Protein AF-A0A9E2IIJ0-F1 (afdb_monomer_lite)

Secondary structure (DSSP, 8-state):
-PPPPBPP-SPPHHHHHHHHHHHHHHHHS--TT-TT-----SEETTEEBP-TTS--TT-EEE-SSTT-EEE--TTT-HHHHHHHHHHHHHHHHHHHTTS-TTTTHHHHHHHHHHHHS-B-HHHHHHHHHHH-TT-EEEGGGGTT-B-HHHHHHHHHHHHHHHHHTTSS-EEEEEEEEEETTEEEEEEEEEEETTS-EEEEETTTTEEEEGGG--TTSSS----HHHHHHTTS------S--SSSSS----

pLDDT: mean 80.54, std 18.87, range [34.84, 98.75]

Foldseek 3Di:
DDAADFDDLDADPVQVVVVVVVVVVCVVCVDPPDPPPDPPPQDDSRAGEAAFQDDLESHWYDFDFQQATEHHHCVRDVVLVVLLVVLVVVLVVVVVVVDDSPPCSLVSLLVSLCQQQPEDVPLQCVNSVSQGGNTYGYLNSRGVHDHQQSSQSSSQNSVSVCCVVVVFAWGKGKHWDADVVGGIGIWMWTQGPVRFIWIRGSHVRDTGTLVPPDPPDPDDPDDPVNVVVVPDPPPPPDPDPPPPPPDDDD

Radius of gyration: 21.66 Å; chains: 1; bounding box: 89×42×56 Å

Structure (mmCIF, N/CA/C/O backbone):
data_AF-A0A9E2IIJ0-F1
#
_entry.id   AF-A0A9E2IIJ0-F1
#
loop_
_atom_site.group_PDB
_atom_site.id
_atom_site.type_symbol
_atom_site.label_atom_id
_atom_site.label_alt_id
_atom_site.label_comp_id
_atom_site.label_asym_id
_atom_site.label_entity_id
_atom_site.label_seq_id
_atom_site.pdbx_PDB_ins_code
_atom_site.Cartn_x
_atom_site.Cartn_y
_atom_site.Cartn_z
_atom_site.occupancy
_atom_site.B_iso_or_equiv
_atom_site.auth_seq_id
_atom_site.auth_comp_id
_atom_site.auth_asym_id
_atom_site.auth_atom_id
_atom_site.pdbx_PDB_model_num
ATOM 1 N N . MET A 1 1 ? 27.482 1.842 -2.699 1.00 51.94 1 MET A N 1
ATOM 2 C CA . MET A 1 1 ? 26.013 1.704 -2.552 1.00 51.94 1 MET A CA 1
ATOM 3 C C . MET A 1 1 ? 25.621 0.345 -3.111 1.00 51.94 1 MET A C 1
ATOM 5 O O . MET A 1 1 ? 26.029 0.055 -4.229 1.00 51.94 1 MET A O 1
ATOM 9 N N . SER A 1 2 ? 24.921 -0.492 -2.344 1.00 63.75 2 SER A N 1
ATOM 10 C CA . SER A 1 2 ? 24.490 -1.833 -2.773 1.00 63.75 2 SER A CA 1
ATOM 11 C C . SER A 1 2 ? 23.482 -1.776 -3.931 1.00 63.75 2 SER A C 1
ATOM 13 O O . SER A 1 2 ? 22.871 -0.736 -4.200 1.00 63.75 2 SER A O 1
ATOM 15 N N . GLU A 1 3 ? 23.342 -2.871 -4.676 1.00 68.62 3 GLU A N 1
ATOM 16 C CA . GLU A 1 3 ? 22.293 -2.996 -5.693 1.00 68.62 3 GLU A CA 1
ATOM 17 C C . GLU A 1 3 ? 20.897 -3.004 -5.054 1.00 68.62 3 GLU A C 1
ATOM 19 O O . GLU A 1 3 ? 20.737 -3.552 -3.959 1.00 68.62 3 GLU A O 1
ATOM 24 N N . PRO A 1 4 ? 19.891 -2.364 -5.686 1.00 71.62 4 PRO A N 1
ATOM 25 C CA . PRO A 1 4 ? 18.524 -2.448 -5.199 1.00 71.62 4 PRO A CA 1
ATOM 26 C C . PRO A 1 4 ? 18.050 -3.908 -5.271 1.00 71.62 4 PRO A C 1
ATOM 28 O O . PRO A 1 4 ? 18.383 -4.608 -6.231 1.00 71.62 4 PRO A O 1
ATOM 31 N N . PRO A 1 5 ? 17.276 -4.380 -4.281 1.00 78.19 5 PRO A N 1
ATOM 32 C CA . PRO A 1 5 ? 16.815 -5.759 -4.258 1.00 78.19 5 PRO A CA 1
ATOM 33 C C . PRO A 1 5 ? 15.885 -6.026 -5.452 1.00 78.19 5 PRO A C 1
ATOM 35 O O . PRO A 1 5 ? 14.863 -5.357 -5.626 1.00 78.19 5 PRO A O 1
ATOM 38 N N . GLN A 1 6 ? 16.251 -7.004 -6.283 1.00 78.19 6 GLN A N 1
ATOM 39 C CA . GLN A 1 6 ? 15.446 -7.454 -7.420 1.00 78.19 6 GLN A CA 1
ATOM 40 C C . GLN A 1 6 ? 14.492 -8.564 -6.987 1.00 78.19 6 GLN A C 1
ATOM 42 O O . GLN A 1 6 ? 14.852 -9.404 -6.158 1.00 78.19 6 GLN A O 1
ATOM 47 N N . ALA A 1 7 ? 13.284 -8.568 -7.551 1.00 78.25 7 ALA A N 1
ATOM 48 C CA . ALA A 1 7 ? 12.295 -9.589 -7.236 1.00 78.25 7 ALA A CA 1
ATOM 49 C C . ALA A 1 7 ? 12.412 -10.829 -8.117 1.00 78.25 7 ALA A C 1
ATOM 51 O O . ALA A 1 7 ? 12.803 -10.752 -9.282 1.00 78.25 7 ALA A O 1
ATOM 52 N N . ASP A 1 8 ? 12.039 -11.971 -7.542 1.00 75.88 8 ASP A N 1
ATOM 53 C CA . ASP A 1 8 ? 12.049 -13.251 -8.235 1.00 75.88 8 ASP A CA 1
ATOM 54 C C . ASP A 1 8 ? 10.969 -13.341 -9.332 1.00 75.88 8 ASP A C 1
ATOM 56 O O . ASP A 1 8 ? 9.923 -12.668 -9.348 1.00 75.88 8 ASP A O 1
ATOM 60 N N . TRP A 1 9 ? 11.267 -14.186 -10.317 1.00 65.69 9 TRP A N 1
ATOM 61 C CA . TRP A 1 9 ? 10.425 -14.411 -11.491 1.00 65.69 9 TRP A CA 1
ATOM 62 C C . TRP A 1 9 ? 9.453 -15.578 -11.333 1.00 65.69 9 TRP A C 1
ATOM 64 O O . TRP A 1 9 ? 8.626 -15.800 -12.214 1.00 65.69 9 TRP A O 1
ATOM 74 N N . GLU A 1 10 ? 9.526 -16.308 -10.226 1.00 68.75 10 GLU A N 1
ATOM 75 C CA . GLU A 1 10 ? 8.728 -17.511 -10.032 1.00 68.75 10 GLU A CA 1
ATOM 76 C C . GLU A 1 10 ? 7.235 -17.196 -9.871 1.00 68.75 10 GLU A C 1
ATOM 78 O O . GLU A 1 10 ? 6.833 -16.182 -9.294 1.00 68.75 10 GLU A O 1
ATOM 83 N N . TYR A 1 11 ? 6.401 -18.096 -10.397 1.00 59.75 11 TYR A N 1
ATOM 84 C CA . TYR A 1 11 ? 4.961 -18.058 -10.175 1.00 59.75 11 TYR A CA 1
ATOM 85 C C . TYR A 1 11 ? 4.670 -18.391 -8.718 1.00 59.75 11 TYR A C 1
ATOM 87 O O . TYR A 1 11 ? 4.900 -19.522 -8.282 1.00 59.75 11 TYR A O 1
ATOM 95 N N . THR A 1 12 ? 4.091 -17.445 -7.982 1.00 68.12 12 THR A N 1
ATOM 96 C CA . THR A 1 12 ? 3.606 -17.749 -6.636 1.00 68.12 12 THR A CA 1
ATOM 97 C C . THR A 1 12 ? 2.365 -18.642 -6.741 1.00 68.12 12 THR A C 1
ATOM 99 O O . THR A 1 12 ? 1.552 -18.514 -7.664 1.00 68.12 12 THR A O 1
ATOM 102 N N . GLN A 1 13 ? 2.198 -19.577 -5.803 1.00 73.19 13 GLN A N 1
ATOM 103 C CA . GLN A 1 13 ? 0.990 -20.415 -5.752 1.00 73.19 13 GLN A CA 1
ATOM 104 C C . GLN A 1 13 ? -0.277 -19.561 -5.589 1.00 73.19 13 GLN A C 1
ATOM 106 O O . GLN A 1 13 ? -1.327 -19.883 -6.141 1.00 73.19 13 GLN A O 1
ATOM 111 N N . ASP A 1 14 ? -0.163 -18.424 -4.904 1.00 68.06 14 ASP A N 1
ATOM 112 C CA . ASP A 1 14 ? -1.268 -17.482 -4.736 1.00 68.06 14 ASP A CA 1
ATOM 113 C C . ASP A 1 14 ? -1.641 -16.763 -6.031 1.00 68.06 14 ASP A C 1
ATOM 115 O O . ASP A 1 14 ? -2.827 -16.572 -6.289 1.00 68.06 14 ASP A O 1
ATOM 119 N N . ALA A 1 15 ? -0.670 -16.431 -6.888 1.00 68.38 15 ALA A N 1
ATOM 120 C CA . ALA A 1 15 ? -0.961 -15.871 -8.204 1.00 68.38 15 ALA A CA 1
ATOM 121 C C . ALA A 1 15 ? -1.744 -16.867 -9.073 1.00 68.38 15 ALA A C 1
ATOM 123 O O . ALA A 1 15 ? -2.715 -16.482 -9.726 1.00 68.38 15 ALA A O 1
ATOM 124 N N . LYS A 1 16 ? -1.379 -18.158 -9.034 1.00 70.94 16 LYS A N 1
ATOM 125 C CA . LYS A 1 16 ? -2.135 -19.219 -9.723 1.00 70.94 16 LYS A CA 1
ATOM 126 C C . LYS A 1 16 ? -3.567 -19.306 -9.196 1.00 70.94 16 LYS A C 1
ATOM 128 O O . LYS A 1 16 ? -4.508 -19.189 -9.977 1.00 70.94 16 LYS A O 1
ATOM 133 N N . ARG A 1 17 ? -3.727 -19.393 -7.871 1.00 79.00 17 ARG A N 1
ATOM 134 C CA . ARG A 1 17 ? -5.039 -19.458 -7.212 1.00 79.00 17 ARG A CA 1
ATOM 135 C C . ARG A 1 17 ? -5.904 -18.238 -7.532 1.00 79.00 17 ARG A C 1
ATOM 137 O O . ARG A 1 17 ? -7.095 -18.379 -7.797 1.00 79.00 17 ARG A O 1
ATOM 144 N N . TYR A 1 18 ? -5.326 -17.038 -7.528 1.00 74.88 18 TYR A N 1
ATOM 145 C CA . TYR A 1 18 ? -6.047 -15.817 -7.879 1.00 74.88 18 TYR A CA 1
ATOM 146 C C . TYR A 1 18 ? -6.517 -15.842 -9.337 1.00 74.88 18 TYR A C 1
ATOM 148 O O . TYR A 1 18 ? -7.686 -15.568 -9.606 1.00 74.88 18 TYR A O 1
ATOM 156 N N . ALA A 1 19 ? -5.646 -16.218 -10.277 1.00 71.69 19 ALA A N 1
ATOM 157 C CA . ALA A 1 19 ? -6.020 -16.326 -11.685 1.00 71.69 19 ALA A CA 1
ATOM 158 C C . ALA A 1 19 ? -7.129 -17.363 -11.912 1.00 71.69 19 ALA A C 1
ATOM 160 O O . ALA A 1 19 ? -8.067 -17.097 -12.661 1.00 71.69 19 ALA A O 1
ATOM 161 N N . GLU A 1 20 ? -7.070 -18.508 -11.232 1.00 77.56 20 GLU A N 1
ATOM 162 C CA . GLU A 1 20 ? -8.127 -19.526 -11.254 1.00 77.56 20 GLU A CA 1
ATOM 163 C C . GLU A 1 20 ? -9.456 -18.977 -10.722 1.00 77.56 20 GLU A C 1
ATOM 165 O O . GLU A 1 20 ? -10.487 -19.128 -11.374 1.00 77.56 20 GLU A O 1
ATOM 170 N N . GLN A 1 21 ? -9.439 -18.263 -9.591 1.00 79.56 21 GLN A N 1
ATOM 171 C CA . GLN A 1 21 ? -10.637 -17.628 -9.031 1.00 79.56 21 GLN A CA 1
ATOM 172 C C . GLN A 1 21 ? -11.247 -16.585 -9.975 1.00 79.56 21 GLN A C 1
ATOM 174 O O . GLN A 1 21 ? -12.470 -16.503 -10.087 1.00 79.56 21 GLN A O 1
ATOM 179 N N . GLN A 1 22 ? -10.422 -15.778 -10.650 1.00 73.31 22 GLN A N 1
ATOM 180 C CA . GLN A 1 22 ? -10.913 -14.795 -11.619 1.00 73.31 22 GLN A CA 1
ATOM 181 C C . GLN A 1 22 ? -11.496 -15.472 -12.864 1.00 73.31 22 GLN A C 1
ATOM 183 O O . GLN A 1 22 ? -12.589 -15.104 -13.292 1.00 73.31 22 GLN A O 1
ATOM 188 N N . ARG A 1 23 ? -10.832 -16.509 -13.395 1.00 72.69 23 ARG A N 1
ATOM 189 C CA . ARG A 1 23 ? -11.353 -17.318 -14.511 1.00 72.69 23 ARG A CA 1
ATOM 190 C C . ARG A 1 23 ? -12.692 -17.965 -14.158 1.00 72.69 23 ARG A C 1
ATOM 192 O O . ARG A 1 23 ? -13.629 -17.880 -14.944 1.00 72.69 23 ARG A O 1
ATOM 199 N N . ALA A 1 24 ? -12.812 -18.540 -12.962 1.00 74.56 24 ALA A N 1
ATOM 200 C CA . ALA A 1 24 ? -14.060 -19.136 -12.489 1.00 74.56 24 ALA A CA 1
ATOM 201 C C . ALA A 1 24 ? -15.194 -18.099 -12.384 1.00 74.56 24 ALA A C 1
ATOM 203 O O . ALA A 1 24 ? -16.309 -18.354 -12.831 1.00 74.56 24 ALA A O 1
ATOM 204 N N . LYS A 1 25 ? -14.917 -16.895 -11.860 1.00 69.56 25 LYS A N 1
ATOM 205 C CA . LYS A 1 25 ? -15.907 -15.802 -11.800 1.00 69.56 25 LYS A CA 1
ATOM 206 C C . LYS A 1 25 ? -16.370 -15.346 -13.184 1.00 69.56 25 LYS A C 1
ATOM 208 O O . LYS A 1 25 ? -17.552 -15.070 -13.357 1.00 69.56 25 LYS A O 1
ATOM 213 N N . GLN A 1 26 ? -15.458 -15.283 -14.152 1.00 65.81 26 GLN A N 1
ATOM 214 C CA . GLN A 1 26 ? -15.774 -14.918 -15.536 1.00 65.81 26 GLN A CA 1
ATOM 215 C C . GLN A 1 26 ? -16.611 -15.992 -16.244 1.00 65.81 26 GLN A C 1
ATOM 217 O O . GLN A 1 26 ? -17.494 -15.655 -17.023 1.00 65.81 26 GLN A O 1
ATOM 222 N N . GLN A 1 27 ? -16.378 -17.274 -15.948 1.00 62.88 27 GLN A N 1
ATOM 223 C CA . GLN A 1 27 ? -17.184 -18.378 -16.485 1.00 62.88 27 GLN A CA 1
ATOM 224 C C . GLN A 1 27 ? -18.604 -18.418 -15.898 1.00 62.88 27 GLN A C 1
ATOM 226 O O . GLN A 1 27 ? -19.536 -18.808 -16.593 1.00 62.88 27 GLN A O 1
ATOM 231 N N . LEU A 1 28 ? -18.778 -18.003 -14.639 1.00 58.28 28 LEU A N 1
ATOM 232 C CA . LEU A 1 28 ? -20.084 -17.958 -13.965 1.00 58.28 28 LEU A CA 1
ATOM 233 C C . LEU A 1 28 ? -20.926 -16.729 -14.342 1.00 58.28 28 LEU A C 1
ATOM 235 O O . LEU A 1 28 ? -22.150 -16.771 -14.244 1.00 58.28 28 LEU A O 1
ATOM 239 N N . HIS A 1 29 ? -20.283 -15.646 -14.776 1.00 52.38 29 HIS A N 1
ATOM 240 C CA . HIS A 1 29 ? -20.938 -14.426 -15.240 1.00 52.38 29 HIS A CA 1
ATOM 241 C C . HIS A 1 29 ? -20.304 -13.974 -16.561 1.00 52.38 29 HIS A C 1
ATOM 243 O O . HIS A 1 29 ? -19.522 -13.015 -16.557 1.00 52.38 29 HIS A O 1
ATOM 249 N N . PRO A 1 30 ? -20.597 -14.651 -17.691 1.00 51.38 30 PRO A N 1
ATOM 250 C CA . PRO A 1 30 ? -20.228 -14.120 -18.994 1.00 51.38 30 PRO A CA 1
ATOM 251 C C . PRO A 1 30 ? -20.886 -12.747 -19.114 1.00 51.38 30 PRO A C 1
ATOM 253 O O . PRO A 1 30 ? -22.099 -12.626 -18.968 1.00 51.38 30 PRO A O 1
ATOM 256 N N . ALA A 1 31 ? -20.082 -11.696 -19.276 1.00 50.75 31 ALA A N 1
ATOM 257 C CA . ALA A 1 31 ? -20.608 -10.348 -19.412 1.00 50.75 31 ALA A CA 1
ATOM 258 C C . ALA A 1 31 ? -21.610 -10.328 -20.574 1.00 50.75 31 ALA A C 1
ATOM 260 O O . ALA A 1 31 ? -21.245 -10.665 -21.702 1.00 50.75 31 ALA A O 1
ATOM 261 N N . ASP A 1 32 ? -22.857 -9.956 -20.282 1.00 44.66 32 ASP A N 1
ATOM 262 C CA . ASP A 1 32 ? -23.922 -9.830 -21.271 1.00 44.66 32 ASP A CA 1
ATOM 263 C C . ASP A 1 32 ? -23.437 -8.974 -22.455 1.00 44.66 32 ASP A C 1
ATOM 265 O O . ASP A 1 32 ? -23.242 -7.763 -22.348 1.00 44.66 32 ASP A O 1
ATOM 269 N N . GLY A 1 33 ? -23.210 -9.624 -23.598 1.00 42.66 33 GLY A N 1
ATOM 270 C CA . GLY A 1 33 ? -23.144 -8.982 -24.910 1.00 42.66 33 GLY A CA 1
ATOM 271 C C . GLY A 1 33 ? -21.892 -8.177 -25.279 1.00 42.66 33 GLY A C 1
ATOM 272 O O . GLY A 1 33 ? -21.904 -7.563 -26.343 1.00 42.66 33 GLY A O 1
ATOM 273 N N . GLN A 1 34 ? -20.801 -8.176 -24.506 1.00 41.09 34 GLN A N 1
ATOM 274 C CA . GLN A 1 34 ? -19.542 -7.552 -24.956 1.00 41.09 34 GLN A CA 1
ATOM 275 C C . GLN A 1 34 ? -18.587 -8.578 -25.577 1.00 41.09 34 GLN A C 1
ATOM 277 O O . GLN A 1 34 ? -17.602 -8.999 -24.973 1.00 41.09 34 GLN A O 1
ATOM 282 N N . GLN A 1 35 ? -18.860 -8.949 -26.832 1.00 36.62 35 GLN A N 1
ATOM 283 C CA . GLN A 1 35 ? -17.819 -9.465 -27.722 1.00 36.62 35 GLN A CA 1
ATOM 284 C C . GLN A 1 35 ? -16.768 -8.359 -27.917 1.00 36.62 35 GLN A C 1
ATOM 286 O O . GLN A 1 35 ? -17.060 -7.329 -28.517 1.00 36.62 35 GLN A O 1
ATOM 291 N N . GLY A 1 36 ? -15.558 -8.558 -27.383 1.00 34.84 36 GLY A N 1
ATOM 292 C CA . GLY A 1 36 ? -14.394 -7.714 -27.689 1.00 34.84 36 GLY A CA 1
ATOM 293 C C . GLY A 1 36 ? -13.701 -7.015 -26.516 1.00 34.84 36 GLY A C 1
ATOM 294 O O . GLY A 1 36 ? -12.765 -6.258 -26.761 1.00 34.84 36 GLY A O 1
ATOM 295 N N . ALA A 1 37 ? -14.087 -7.251 -25.256 1.00 36.81 37 ALA A N 1
ATOM 296 C CA . ALA A 1 37 ? -13.252 -6.822 -24.133 1.00 36.81 37 ALA A CA 1
ATOM 297 C C . ALA A 1 37 ? -12.022 -7.741 -24.046 1.00 36.81 37 ALA A C 1
ATOM 299 O O . ALA A 1 37 ? -12.105 -8.867 -23.556 1.00 36.81 37 ALA A O 1
ATOM 300 N N . GLU A 1 38 ? -10.902 -7.264 -24.589 1.00 37.50 38 GLU A N 1
ATOM 301 C CA . GLU A 1 38 ? -9.566 -7.842 -24.457 1.00 37.50 38 GLU A CA 1
ATOM 302 C C . GLU A 1 38 ? -9.364 -8.345 -23.018 1.00 37.50 38 GLU A C 1
ATOM 304 O O . GLU A 1 38 ? -9.581 -7.602 -22.056 1.00 37.50 38 GLU A O 1
ATOM 309 N N . VAL A 1 39 ? -9.034 -9.632 -22.862 1.00 42.41 39 VAL A N 1
ATOM 310 C CA . VAL A 1 39 ? -8.799 -10.248 -21.552 1.00 42.41 39 VAL A CA 1
ATOM 311 C C . VAL A 1 39 ? -7.643 -9.496 -20.909 1.00 42.41 39 VAL A C 1
ATOM 313 O O . VAL A 1 39 ? -6.484 -9.735 -21.235 1.00 42.41 39 VAL A O 1
ATOM 316 N N . GLN A 1 40 ? -7.963 -8.554 -20.022 1.00 52.16 40 GLN A N 1
ATOM 317 C CA . GLN A 1 40 ? -6.958 -7.785 -19.310 1.00 52.16 40 GLN A CA 1
ATOM 318 C C . GLN A 1 40 ? -6.092 -8.782 -18.545 1.00 52.16 40 GLN A C 1
ATOM 320 O O . GLN A 1 40 ? -6.609 -9.540 -17.723 1.00 52.16 40 GLN A O 1
ATOM 325 N N . GLU A 1 41 ? -4.805 -8.838 -18.886 1.00 58.78 41 GLU A N 1
ATOM 326 C CA . GLU A 1 41 ? -3.869 -9.825 -18.359 1.00 58.78 41 GLU A CA 1
ATOM 327 C C . GLU A 1 41 ? -3.931 -9.805 -16.822 1.00 58.78 41 GLU A C 1
ATOM 329 O O . GLU A 1 41 ? -3.572 -8.826 -16.174 1.00 58.78 41 GLU A O 1
ATOM 334 N N . ILE A 1 42 ? -4.486 -10.860 -16.217 1.00 70.94 42 ILE A N 1
ATOM 335 C CA . ILE A 1 42 ? -4.723 -10.916 -14.761 1.00 70.94 42 ILE A CA 1
ATOM 336 C C . ILE A 1 42 ? -3.391 -11.071 -14.011 1.00 70.94 42 ILE A C 1
ATOM 338 O O . ILE A 1 42 ? -3.271 -10.714 -12.835 1.00 70.94 42 ILE A O 1
ATOM 342 N N . LEU A 1 43 ? -2.387 -11.609 -14.705 1.00 78.75 43 LEU A N 1
ATOM 343 C CA . LEU A 1 43 ? -1.058 -11.886 -14.197 1.00 78.75 43 LEU A CA 1
ATOM 344 C C . LEU A 1 43 ? -0.018 -11.157 -15.038 1.00 78.75 43 LEU A C 1
ATOM 346 O O . LEU A 1 43 ? -0.140 -11.097 -16.248 1.00 78.75 43 LEU A O 1
ATOM 350 N N . PHE A 1 44 ? 1.060 -10.717 -14.407 1.00 78.44 44 PHE A N 1
ATOM 351 C CA . PHE A 1 44 ? 2.284 -10.337 -15.089 1.00 78.44 44 PHE A CA 1
ATOM 352 C C . PHE A 1 44 ? 3.438 -11.146 -14.526 1.00 78.44 44 PHE A C 1
ATOM 354 O O . PHE A 1 44 ? 3.746 -11.087 -13.328 1.00 78.44 44 PHE A O 1
ATOM 361 N N . LYS A 1 45 ? 4.076 -11.916 -15.413 1.00 77.75 45 LYS A N 1
ATOM 362 C CA . LYS A 1 45 ? 5.272 -12.714 -15.120 1.00 77.75 45 LYS A CA 1
ATOM 363 C C . LYS A 1 45 ? 5.153 -13.473 -13.783 1.00 77.75 45 LYS A C 1
ATOM 365 O O . LYS A 1 45 ? 6.047 -13.415 -12.941 1.00 77.75 45 LYS A O 1
ATOM 370 N N . GLY A 1 46 ? 4.007 -14.118 -13.559 1.00 78.19 46 GLY A N 1
ATOM 371 C CA . GLY A 1 46 ? 3.741 -14.955 -12.385 1.00 78.19 46 GLY A CA 1
ATOM 372 C C . GLY A 1 46 ? 3.192 -14.277 -11.130 1.00 78.19 46 GLY A C 1
ATOM 373 O O . GLY A 1 46 ? 3.101 -14.937 -10.099 1.00 78.19 46 GLY A O 1
ATOM 374 N N . ARG A 1 47 ? 2.806 -12.996 -11.191 1.00 85.38 47 ARG A N 1
ATOM 375 C CA . ARG A 1 47 ? 2.176 -12.254 -10.080 1.00 85.38 47 ARG A CA 1
ATOM 376 C C . ARG A 1 47 ? 0.880 -11.601 -10.545 1.00 85.38 47 ARG A C 1
ATOM 378 O O . ARG A 1 47 ? 0.814 -11.184 -11.694 1.00 85.38 47 ARG A O 1
ATOM 385 N N . HIS A 1 48 ? -0.140 -11.495 -9.695 1.00 88.38 48 HIS A N 1
ATOM 386 C CA . HIS A 1 48 ? -1.365 -10.779 -10.067 1.00 88.38 48 HIS A CA 1
ATOM 387 C C . HIS A 1 48 ? -1.133 -9.274 -10.136 1.00 88.38 48 HIS A C 1
ATOM 389 O O . HIS A 1 48 ? -0.325 -8.722 -9.385 1.00 88.38 48 HIS A O 1
ATOM 395 N N . ILE A 1 49 ? -1.854 -8.606 -11.033 1.00 89.00 49 ILE A N 1
ATOM 396 C CA . ILE A 1 49 ? -1.755 -7.154 -11.174 1.00 89.00 49 ILE A CA 1
ATOM 397 C C . ILE A 1 49 ? -2.522 -6.471 -10.038 1.00 89.00 49 ILE A C 1
ATOM 399 O O . ILE A 1 49 ? -3.701 -6.742 -9.815 1.00 89.00 49 ILE A O 1
ATOM 403 N N . ILE A 1 50 ? -1.852 -5.561 -9.332 1.00 92.56 50 ILE A N 1
ATOM 404 C CA . ILE A 1 50 ? -2.446 -4.727 -8.291 1.00 92.56 50 ILE A CA 1
ATOM 405 C C . ILE A 1 50 ? -3.254 -3.610 -8.963 1.00 92.56 50 ILE A C 1
ATOM 407 O O . ILE A 1 50 ? -2.721 -2.782 -9.704 1.00 92.56 50 ILE A O 1
ATOM 411 N N . GLY A 1 51 ? -4.546 -3.561 -8.665 1.00 88.38 51 GLY A N 1
ATOM 412 C CA . GLY A 1 51 ? -5.492 -2.561 -9.128 1.00 88.38 51 GLY A CA 1
ATOM 413 C C . GLY A 1 51 ? -6.685 -2.435 -8.183 1.00 88.38 51 GLY A C 1
ATOM 414 O O . GLY A 1 51 ? -6.593 -2.668 -6.974 1.00 88.38 51 GLY A O 1
ATOM 415 N N . ARG A 1 52 ? -7.837 -2.043 -8.734 1.00 90.69 52 ARG A N 1
ATOM 416 C CA . ARG A 1 52 ? -9.064 -1.903 -7.941 1.00 90.69 52 ARG A CA 1
ATOM 417 C C . ARG A 1 52 ? -9.517 -3.267 -7.437 1.00 90.69 52 ARG A C 1
ATOM 419 O O . ARG A 1 52 ? -9.756 -4.169 -8.229 1.00 90.69 52 ARG A O 1
ATOM 426 N N . ASP A 1 53 ? -9.687 -3.359 -6.122 1.00 89.75 53 ASP A N 1
ATOM 427 C CA . ASP A 1 53 ? -10.253 -4.517 -5.422 1.00 89.75 53 ASP A CA 1
ATOM 428 C C . ASP A 1 53 ? -9.489 -5.837 -5.657 1.00 89.75 53 ASP A C 1
ATOM 430 O O . ASP A 1 53 ? -10.026 -6.927 -5.446 1.00 89.75 53 ASP A O 1
ATOM 434 N N . THR A 1 54 ? -8.221 -5.744 -6.064 1.00 90.94 54 THR A N 1
ATOM 435 C CA . THR A 1 54 ? -7.290 -6.872 -6.123 1.00 90.94 54 THR A CA 1
ATOM 436 C C . THR A 1 54 ? -6.452 -6.916 -4.842 1.00 90.94 54 THR A C 1
ATOM 438 O O . THR A 1 54 ? -6.187 -5.856 -4.264 1.00 90.94 54 THR A O 1
ATOM 441 N N . PRO A 1 55 ? -5.961 -8.096 -4.426 1.00 94.12 55 PRO A N 1
ATOM 442 C CA . PRO A 1 55 ? -4.973 -8.173 -3.357 1.00 94.12 55 PRO A CA 1
ATOM 443 C C . PRO A 1 55 ? -3.729 -7.339 -3.685 1.00 94.12 55 PRO A C 1
ATOM 445 O O . PRO A 1 55 ? -3.355 -7.197 -4.853 1.00 94.12 55 PRO A O 1
ATOM 448 N N . ILE A 1 56 ? -3.089 -6.786 -2.664 1.00 96.88 56 ILE A N 1
ATOM 449 C CA . ILE A 1 56 ? -1.905 -5.936 -2.785 1.00 96.88 56 ILE A CA 1
ATOM 450 C C . ILE A 1 56 ? -0.656 -6.783 -2.552 1.00 96.88 56 ILE A C 1
ATOM 452 O O . ILE A 1 56 ? 0.233 -6.814 -3.400 1.00 96.88 56 ILE A O 1
ATOM 456 N N . ASN A 1 57 ? -0.597 -7.507 -1.437 1.00 96.69 57 ASN A N 1
ATOM 457 C CA . ASN A 1 57 ? 0.494 -8.416 -1.131 1.00 96.69 57 ASN A CA 1
ATOM 458 C C . ASN A 1 57 ? 0.585 -9.532 -2.178 1.00 96.69 57 ASN A C 1
ATOM 460 O O . ASN A 1 57 ? -0.422 -9.991 -2.716 1.00 96.69 57 ASN A O 1
ATOM 464 N N . LYS A 1 58 ? 1.816 -9.953 -2.462 1.00 93.94 58 LYS A N 1
ATOM 465 C CA . LYS A 1 58 ? 2.239 -10.880 -3.525 1.00 93.94 58 LYS A CA 1
ATOM 466 C C . LYS A 1 58 ? 1.995 -10.387 -4.959 1.00 93.94 58 LYS A C 1
ATOM 468 O O . LYS A 1 58 ? 2.386 -11.076 -5.907 1.00 93.94 58 LYS A O 1
ATOM 473 N N . GLY A 1 59 ? 1.406 -9.204 -5.133 1.00 92.94 59 GLY A N 1
ATOM 474 C CA . GLY A 1 59 ? 1.071 -8.629 -6.431 1.00 92.94 59 GLY A CA 1
ATOM 475 C C . GLY A 1 59 ? 2.180 -7.781 -7.053 1.00 92.94 59 GLY A C 1
ATOM 476 O O . GLY A 1 59 ? 3.243 -7.548 -6.471 1.00 92.94 59 GLY A O 1
ATOM 477 N N . VAL A 1 60 ? 1.904 -7.298 -8.263 1.00 92.88 60 VAL A N 1
ATOM 478 C CA . VAL A 1 60 ? 2.755 -6.375 -9.020 1.00 92.88 60 VAL A CA 1
ATOM 479 C C . VAL A 1 60 ? 1.955 -5.181 -9.545 1.00 92.88 60 VAL A C 1
ATOM 481 O O . VAL A 1 60 ? 0.832 -5.336 -10.013 1.00 92.88 60 VAL A O 1
ATOM 484 N N . TYR A 1 61 ? 2.514 -3.976 -9.466 1.00 92.06 61 TYR A N 1
ATOM 485 C CA . TYR A 1 61 ? 1.868 -2.730 -9.878 1.00 92.06 61 TYR A CA 1
ATOM 486 C C . TYR A 1 61 ? 2.633 -2.056 -11.025 1.00 92.06 61 TYR A C 1
ATOM 488 O O . TYR A 1 61 ? 3.850 -1.902 -10.942 1.00 92.06 61 TYR A O 1
ATOM 496 N N . PHE A 1 62 ? 1.906 -1.607 -12.057 1.00 84.81 62 PHE A N 1
ATOM 497 C CA . PHE A 1 62 ? 2.454 -0.921 -13.240 1.00 84.81 62 PHE A CA 1
ATOM 498 C C . PHE A 1 62 ? 2.021 0.535 -13.314 1.00 84.81 62 PHE A C 1
ATOM 500 O O . PHE A 1 62 ? 0.886 0.880 -12.956 1.00 84.81 62 PHE A O 1
ATOM 507 N N . VAL A 1 63 ? 2.857 1.366 -13.935 1.00 65.31 63 VAL A N 1
ATOM 508 C CA . VAL A 1 63 ? 2.456 2.696 -14.400 1.00 65.31 63 VAL A CA 1
ATOM 509 C C . VAL A 1 63 ? 2.881 2.919 -15.846 1.00 65.31 63 VAL A C 1
ATOM 511 O O . VAL A 1 63 ? 4.057 3.064 -16.117 1.00 65.31 63 VAL A O 1
ATOM 514 N N . GLY A 1 64 ? 1.888 3.033 -16.737 1.00 53.25 64 GLY A N 1
ATOM 515 C CA . GLY A 1 64 ? 1.944 3.880 -17.938 1.00 53.25 64 GLY A CA 1
ATOM 516 C C . GLY A 1 64 ? 3.154 3.747 -18.866 1.00 53.25 64 GLY A C 1
ATOM 517 O O . GLY A 1 64 ? 3.573 4.757 -19.413 1.00 53.25 64 GLY A O 1
ATOM 518 N N . GLY A 1 65 ? 3.689 2.542 -19.032 1.00 49.94 65 GLY A N 1
ATOM 519 C CA . GLY A 1 65 ? 4.900 2.256 -19.797 1.00 49.94 65 GLY A CA 1
ATOM 520 C C . GLY A 1 65 ? 5.604 1.068 -19.150 1.00 49.94 65 GLY A C 1
ATOM 521 O O . GLY A 1 65 ? 5.509 0.879 -17.941 1.00 49.94 65 GLY A O 1
ATOM 522 N N . VAL A 1 66 ? 6.251 0.229 -19.944 1.00 53.19 66 VAL A N 1
ATOM 523 C CA . VAL A 1 66 ? 6.906 -1.038 -19.553 1.00 53.19 66 VAL A CA 1
ATOM 524 C C . VAL A 1 66 ? 8.091 -0.885 -18.575 1.00 53.19 66 VAL A C 1
ATOM 526 O O . VAL A 1 66 ? 8.764 -1.855 -18.230 1.00 53.19 66 VAL A O 1
ATOM 529 N N . ASP A 1 67 ? 8.344 0.323 -18.076 1.00 68.50 67 ASP A N 1
ATOM 530 C CA . ASP A 1 67 ? 9.614 0.673 -17.439 1.00 68.50 67 ASP A CA 1
ATOM 531 C C . ASP A 1 67 ? 9.664 0.362 -15.937 1.00 68.50 67 ASP A C 1
ATOM 533 O O . ASP A 1 67 ? 10.750 0.252 -15.373 1.00 68.50 67 ASP A O 1
ATOM 537 N N . GLU A 1 68 ? 8.519 0.166 -15.268 1.00 84.06 68 GLU A N 1
ATOM 538 C CA . GLU A 1 68 ? 8.500 -0.177 -13.843 1.00 84.06 68 GLU A CA 1
ATOM 539 C C . GLU A 1 68 ? 7.403 -1.179 -13.459 1.00 84.06 68 GLU A C 1
ATOM 541 O O . GLU A 1 68 ? 6.206 -0.937 -13.644 1.00 84.06 68 GLU A O 1
ATOM 546 N N . ALA A 1 69 ? 7.830 -2.275 -12.823 1.00 89.81 69 ALA A N 1
ATOM 547 C CA . ALA A 1 69 ? 6.971 -3.283 -12.216 1.00 89.81 69 ALA A CA 1
ATOM 5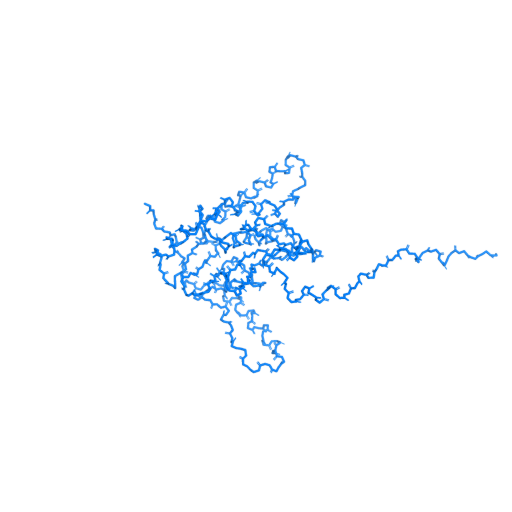48 C C . ALA A 1 69 ? 7.263 -3.396 -10.706 1.00 89.81 69 ALA A C 1
ATOM 550 O O . ALA A 1 69 ? 8.112 -4.186 -10.279 1.00 89.81 69 ALA A O 1
ATOM 551 N N . THR A 1 70 ? 6.577 -2.604 -9.873 1.00 93.00 70 THR A N 1
ATOM 552 C CA . THR A 1 70 ? 6.775 -2.658 -8.414 1.00 93.00 70 THR A CA 1
ATOM 553 C C . THR A 1 70 ? 6.124 -3.912 -7.834 1.00 93.00 70 THR A C 1
ATOM 555 O O . THR A 1 70 ? 4.924 -4.117 -7.999 1.00 93.00 70 THR A O 1
ATOM 558 N N . VAL A 1 71 ? 6.876 -4.722 -7.096 1.00 94.50 71 VAL A N 1
ATOM 559 C CA . VAL A 1 71 ? 6.377 -5.914 -6.399 1.00 94.50 71 VAL A CA 1
ATOM 560 C C . VAL A 1 71 ? 6.168 -5.616 -4.922 1.00 94.50 71 VAL A C 1
ATOM 562 O O . VAL A 1 71 ? 7.048 -5.070 -4.253 1.00 94.50 71 VAL A O 1
ATOM 565 N N . VAL A 1 72 ? 5.016 -6.033 -4.406 1.00 96.62 72 VAL A N 1
ATOM 566 C CA . VAL A 1 72 ? 4.731 -6.065 -2.970 1.00 96.62 72 VAL A CA 1
ATOM 567 C C . VAL A 1 72 ? 4.662 -7.527 -2.563 1.00 96.62 72 VAL A C 1
ATOM 569 O O . VAL A 1 72 ? 3.783 -8.232 -3.034 1.00 96.62 72 VAL A O 1
ATOM 572 N N . ASP A 1 73 ? 5.591 -7.999 -1.739 1.00 96.19 73 ASP A N 1
ATOM 573 C CA . ASP A 1 73 ? 5.650 -9.399 -1.306 1.00 96.19 73 ASP A CA 1
ATOM 574 C C . ASP A 1 73 ? 6.379 -9.485 0.035 1.00 96.19 73 ASP A C 1
ATOM 576 O O . ASP A 1 73 ? 7.599 -9.374 0.087 1.00 96.19 73 ASP A O 1
ATOM 580 N N . ASP A 1 74 ? 5.641 -9.625 1.130 1.00 95.69 74 ASP A N 1
ATOM 581 C CA . ASP A 1 74 ? 6.214 -9.618 2.478 1.00 95.69 74 ASP A CA 1
ATOM 582 C C . ASP A 1 74 ? 6.910 -10.928 2.886 1.00 95.69 74 ASP A C 1
ATOM 584 O O . ASP A 1 74 ? 7.671 -10.934 3.856 1.00 95.69 74 ASP A O 1
ATOM 588 N N . GLU A 1 75 ? 6.719 -12.013 2.132 1.00 93.75 75 GLU A N 1
ATOM 589 C CA . GLU A 1 75 ? 7.444 -13.273 2.324 1.00 93.75 75 GLU A CA 1
ATOM 590 C C . GLU A 1 75 ? 8.859 -13.179 1.747 1.00 93.75 75 GLU A C 1
ATOM 592 O O . GLU A 1 75 ? 9.815 -13.712 2.321 1.00 93.75 75 GLU A O 1
ATOM 597 N N . LYS A 1 76 ? 9.000 -12.473 0.621 1.00 93.06 76 LYS A N 1
ATOM 598 C CA . LYS A 1 76 ? 10.278 -12.292 -0.079 1.00 93.06 76 LYS A CA 1
ATOM 599 C C . LYS A 1 76 ? 10.990 -10.986 0.281 1.00 93.06 76 LYS A C 1
ATOM 601 O O . LYS A 1 76 ? 12.217 -10.929 0.219 1.00 93.06 76 LYS A O 1
ATOM 606 N N . ASP A 1 77 ? 10.257 -9.963 0.715 1.00 94.56 77 ASP A N 1
ATOM 607 C CA . ASP A 1 77 ? 10.783 -8.664 1.135 1.00 94.56 77 ASP A CA 1
ATOM 608 C C . ASP A 1 77 ? 10.535 -8.404 2.628 1.00 94.56 77 ASP A C 1
ATOM 610 O O . ASP A 1 77 ? 9.582 -7.738 3.048 1.00 94.56 77 ASP A O 1
ATOM 614 N N . ARG A 1 78 ? 11.466 -8.890 3.457 1.00 95.06 78 ARG A N 1
ATOM 615 C CA . ARG A 1 78 ? 11.406 -8.762 4.923 1.00 95.06 78 ARG A CA 1
ATOM 616 C C . ARG A 1 78 ? 11.328 -7.314 5.415 1.00 95.06 78 ARG A C 1
ATOM 618 O O . ARG A 1 78 ? 10.862 -7.085 6.532 1.00 95.06 78 ARG A O 1
ATOM 625 N N . HIS A 1 79 ? 11.749 -6.326 4.622 1.00 97.38 79 HIS A N 1
ATOM 626 C CA . HIS A 1 79 ? 11.659 -4.925 5.032 1.00 97.38 79 HIS A CA 1
ATOM 627 C C . HIS A 1 79 ? 10.202 -4.467 5.173 1.00 97.38 79 HIS A C 1
ATOM 629 O O . HIS A 1 79 ? 9.911 -3.637 6.035 1.00 97.38 79 HIS A O 1
ATOM 635 N N . LEU A 1 80 ? 9.270 -5.040 4.403 1.00 97.81 80 LEU A N 1
ATOM 636 C CA . LEU A 1 80 ? 7.837 -4.775 4.556 1.00 97.81 80 LEU A CA 1
ATOM 637 C C . LEU A 1 80 ? 7.322 -5.222 5.930 1.00 97.81 80 LEU A C 1
ATOM 639 O O . LEU A 1 80 ? 6.551 -4.497 6.566 1.00 97.81 80 LEU A O 1
ATOM 643 N N . LEU A 1 81 ? 7.781 -6.378 6.420 1.00 97.06 81 LEU A N 1
ATOM 644 C CA . LEU A 1 81 ? 7.437 -6.877 7.755 1.00 97.06 81 LEU A CA 1
ATOM 645 C C . LEU A 1 81 ? 8.008 -5.986 8.861 1.00 97.06 81 LEU A C 1
ATOM 647 O O . LEU A 1 81 ? 7.319 -5.718 9.842 1.00 97.06 81 LEU A O 1
ATOM 651 N N . LEU A 1 82 ? 9.226 -5.460 8.695 1.00 97.62 82 LEU A N 1
ATOM 652 C CA . LEU A 1 82 ? 9.814 -4.528 9.666 1.00 97.62 82 LEU A CA 1
ATOM 653 C C . LEU A 1 82 ? 8.973 -3.252 9.816 1.00 97.62 82 LEU A C 1
ATOM 655 O O . LEU A 1 82 ? 8.690 -2.826 10.937 1.00 97.62 82 LEU A O 1
ATOM 659 N N . ILE A 1 83 ? 8.519 -2.670 8.701 1.00 98.31 83 ILE A N 1
ATOM 660 C CA . ILE A 1 83 ? 7.642 -1.489 8.727 1.00 98.31 83 ILE A CA 1
ATOM 661 C C . ILE A 1 83 ? 6.273 -1.830 9.329 1.00 98.31 83 ILE A C 1
ATOM 663 O O . ILE A 1 83 ? 5.714 -1.036 10.088 1.00 98.31 83 ILE A O 1
ATOM 667 N N . TYR A 1 84 ? 5.741 -3.019 9.050 1.00 98.50 84 TYR A N 1
ATOM 668 C CA . TYR A 1 84 ? 4.500 -3.479 9.668 1.00 98.50 84 TYR A CA 1
ATOM 669 C C . TYR A 1 84 ? 4.625 -3.636 11.192 1.00 98.50 84 TYR A C 1
ATOM 671 O O . TYR A 1 84 ? 3.800 -3.116 11.942 1.00 98.50 84 TYR A O 1
ATOM 679 N N . HIS A 1 85 ? 5.698 -4.255 11.684 1.00 97.88 85 HIS A N 1
ATOM 680 C CA . HIS A 1 85 ? 5.946 -4.367 13.122 1.00 97.88 85 HIS A CA 1
ATOM 681 C C . HIS A 1 85 ? 6.140 -2.999 13.786 1.00 97.88 85 HIS A C 1
ATOM 683 O O . HIS A 1 85 ? 5.658 -2.778 14.899 1.00 97.88 85 HIS A O 1
ATOM 689 N N . GLN A 1 86 ? 6.771 -2.046 13.092 1.00 97.25 86 GLN A N 1
ATOM 690 C CA . GLN A 1 86 ? 6.861 -0.664 13.559 1.00 97.25 86 GLN A CA 1
ATOM 691 C C . GLN A 1 86 ? 5.473 -0.026 13.729 1.00 97.25 86 GLN A C 1
ATOM 693 O O . GLN A 1 86 ? 5.230 0.660 14.724 1.00 97.25 86 GLN A O 1
ATOM 698 N N . LEU A 1 87 ? 4.546 -0.266 12.795 1.00 97.12 87 LEU A N 1
ATOM 699 C CA . LEU A 1 87 ? 3.162 0.194 12.915 1.00 97.12 87 LEU A CA 1
ATOM 700 C C . LEU A 1 87 ? 2.470 -0.413 14.143 1.00 97.12 87 LEU A C 1
ATOM 702 O O . LEU A 1 87 ? 1.857 0.326 14.916 1.00 97.12 87 LEU A O 1
ATOM 706 N N . LEU A 1 88 ? 2.599 -1.727 14.350 1.00 95.94 88 LEU A N 1
ATOM 707 C CA . LEU A 1 88 ? 2.009 -2.415 15.503 1.00 95.94 88 LEU A CA 1
ATOM 708 C C . LEU A 1 88 ? 2.567 -1.892 16.833 1.00 95.94 88 LEU A C 1
ATOM 710 O O . LEU A 1 88 ? 1.802 -1.659 17.771 1.00 95.94 88 LEU A O 1
ATOM 714 N N . ASN A 1 89 ? 3.877 -1.648 16.920 1.00 94.19 89 ASN A N 1
ATOM 715 C CA . ASN A 1 89 ? 4.499 -1.022 18.091 1.00 94.19 89 ASN A CA 1
ATOM 716 C C . ASN A 1 89 ? 3.900 0.357 18.363 1.00 94.19 89 ASN A C 1
ATOM 718 O O . ASN A 1 89 ? 3.443 0.627 19.473 1.00 94.19 89 ASN A O 1
ATOM 722 N N . TRP A 1 90 ? 3.778 1.184 17.326 1.00 91.56 90 TRP A N 1
ATOM 723 C CA . TRP A 1 90 ? 3.203 2.516 17.464 1.00 91.56 90 TRP A CA 1
ATOM 724 C C . TRP A 1 90 ? 1.716 2.500 17.855 1.00 91.56 90 TRP A C 1
ATOM 726 O O . TRP A 1 90 ? 1.210 3.450 18.463 1.00 91.56 90 TRP A O 1
ATOM 736 N N . MET A 1 91 ? 0.977 1.451 17.491 1.00 89.94 91 MET A N 1
ATOM 737 C CA . MET A 1 91 ? -0.404 1.242 17.933 1.00 89.94 91 MET A CA 1
ATOM 738 C C . MET A 1 91 ? -0.465 0.834 19.413 1.00 89.94 91 MET A C 1
ATOM 740 O O . MET A 1 91 ? -1.259 1.409 20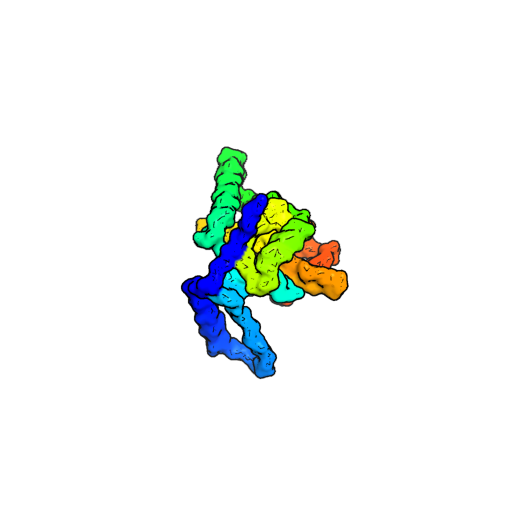.159 1.00 89.94 91 MET A O 1
ATOM 744 N N . ARG A 1 92 ? 0.417 -0.072 19.859 1.00 89.00 92 ARG A N 1
ATOM 745 C CA . ARG A 1 92 ? 0.536 -0.488 21.270 1.00 89.00 92 ARG A CA 1
ATOM 746 C C . ARG A 1 92 ? 0.910 0.674 22.192 1.00 89.00 92 ARG A C 1
ATOM 748 O O . ARG A 1 92 ? 0.256 0.883 23.207 1.00 89.00 92 ARG A O 1
ATOM 755 N N . GLU A 1 93 ? 1.890 1.488 21.810 1.00 87.19 93 GLU A N 1
ATOM 756 C CA . GLU A 1 93 ? 2.298 2.671 22.585 1.00 87.19 93 GLU A CA 1
ATOM 757 C C . GLU A 1 93 ? 1.144 3.662 22.789 1.00 87.19 93 GLU A C 1
ATOM 759 O O . GLU A 1 93 ? 0.952 4.192 23.879 1.00 87.19 93 GLU A O 1
ATOM 764 N N . THR A 1 94 ? 0.329 3.884 21.754 1.00 83.19 94 THR A N 1
ATOM 765 C CA . THR A 1 94 ? -0.840 4.775 21.845 1.00 83.19 94 THR A CA 1
ATOM 766 C C . THR A 1 94 ? -1.932 4.208 22.748 1.00 83.19 94 THR A C 1
ATOM 768 O O . THR A 1 94 ? -2.600 4.969 23.446 1.00 83.19 94 THR A O 1
ATOM 771 N N . GLN A 1 95 ? -2.090 2.883 22.783 1.00 82.00 95 GLN A N 1
ATOM 772 C CA . GLN A 1 95 ? -2.990 2.234 23.733 1.00 82.00 95 GLN A CA 1
ATOM 773 C C . GLN A 1 95 ? -2.516 2.411 25.179 1.00 82.00 95 GLN A C 1
ATOM 775 O O . GLN A 1 95 ? -3.322 2.751 26.042 1.00 82.00 95 GLN A O 1
ATOM 780 N N . ASN A 1 96 ? -1.214 2.261 25.431 1.00 77.62 96 ASN A N 1
ATOM 781 C CA . ASN A 1 96 ? -0.630 2.452 26.762 1.00 77.62 96 ASN A CA 1
ATOM 782 C C . ASN A 1 96 ? -0.788 3.894 27.278 1.00 77.62 96 ASN A C 1
ATOM 784 O O . ASN A 1 96 ? -0.793 4.122 28.481 1.00 77.62 96 ASN A O 1
ATOM 788 N N . GLN A 1 97 ? -0.978 4.861 26.377 1.00 78.62 97 GLN A N 1
ATOM 789 C CA . GLN A 1 97 ? -1.262 6.266 26.692 1.00 78.62 97 GLN A CA 1
ATOM 790 C C . GLN A 1 97 ? -2.767 6.563 26.873 1.00 78.62 97 GLN A C 1
ATOM 792 O O . GLN A 1 97 ? -3.180 7.720 26.842 1.00 78.62 97 GLN A O 1
ATOM 797 N N . GLY A 1 98 ? -3.613 5.537 27.021 1.00 71.88 98 GLY A N 1
ATOM 798 C CA . GLY A 1 98 ? -5.045 5.684 27.315 1.00 71.88 98 GLY A CA 1
ATOM 799 C C . GLY A 1 98 ? -5.943 5.942 26.098 1.00 71.88 98 GLY A C 1
ATOM 800 O O . GLY A 1 98 ? -7.150 6.135 26.249 1.00 71.88 98 GLY A O 1
ATOM 801 N N . SER A 1 99 ? -5.402 5.923 24.876 1.00 75.06 99 SER A N 1
ATOM 802 C CA . SER A 1 99 ? -6.211 6.014 23.653 1.00 75.06 99 SER A CA 1
ATOM 803 C C . SER A 1 99 ? -6.733 4.641 23.219 1.00 75.06 99 SER A C 1
ATOM 805 O O . SER A 1 99 ? -6.080 3.619 23.409 1.00 75.06 99 SER A O 1
ATOM 807 N N . LYS A 1 100 ? -7.903 4.581 22.566 1.00 74.06 100 LYS A N 1
ATOM 808 C CA . LYS A 1 100 ? -8.388 3.307 21.999 1.00 74.06 100 LYS A CA 1
ATOM 809 C C . LYS A 1 100 ? -7.426 2.820 20.908 1.00 74.06 100 LYS A C 1
ATOM 811 O O . LYS A 1 100 ? -7.087 3.589 20.011 1.00 74.06 100 LYS A O 1
ATOM 816 N N . TYR A 1 101 ? -7.095 1.529 20.920 1.00 62.53 101 TYR A N 1
ATOM 817 C CA . TYR A 1 101 ? -6.157 0.890 19.982 1.00 62.53 101 TYR A CA 1
ATOM 818 C C . TYR A 1 101 ? -6.455 1.177 18.497 1.00 62.53 101 TYR A C 1
ATOM 820 O O . TYR A 1 101 ? -5.549 1.400 17.698 1.00 62.53 101 TYR A O 1
ATOM 828 N N . LYS A 1 102 ? -7.744 1.232 18.125 1.00 66.50 102 LYS A N 1
ATOM 829 C CA . LYS A 1 102 ? -8.185 1.477 16.741 1.00 66.50 102 LYS A CA 1
ATOM 830 C C . LYS A 1 102 ? -8.263 2.959 16.352 1.00 66.50 102 LYS A C 1
ATOM 832 O O . LYS A 1 102 ? -8.417 3.280 15.171 1.00 66.50 102 LYS A O 1
ATOM 837 N N . THR A 1 103 ? -8.155 3.880 17.309 1.00 73.38 103 THR A N 1
ATOM 838 C CA . THR A 1 103 ? -8.253 5.315 17.029 1.00 73.38 103 THR A CA 1
ATOM 839 C C . THR A 1 103 ? -7.012 5.787 16.279 1.00 73.38 103 THR A C 1
ATOM 841 O O . THR A 1 103 ? -5.884 5.655 16.741 1.00 73.38 103 THR A O 1
ATOM 844 N N . GLY A 1 104 ? -7.220 6.373 15.100 1.00 85.25 104 GLY A N 1
ATOM 845 C CA . GLY A 1 104 ? -6.139 6.978 14.326 1.00 85.25 104 GLY A CA 1
ATOM 846 C C . GLY A 1 104 ? -5.267 5.999 13.535 1.00 85.25 104 GLY A C 1
ATOM 847 O O . GLY A 1 104 ? -4.263 6.450 12.987 1.00 85.25 104 GLY A O 1
ATOM 848 N N . ILE A 1 105 ? -5.644 4.717 13.398 1.00 93.50 105 ILE A N 1
ATOM 849 C CA . ILE A 1 105 ? -4.919 3.741 12.553 1.00 93.50 105 ILE A CA 1
ATOM 850 C C . ILE A 1 105 ? -4.676 4.303 11.147 1.00 93.50 105 ILE A C 1
ATOM 852 O O . ILE A 1 105 ? -3.538 4.339 10.691 1.00 93.50 105 ILE A O 1
ATOM 856 N N . LEU A 1 106 ? -5.713 4.836 10.489 1.00 95.06 106 LEU A N 1
ATOM 857 C CA . LEU A 1 106 ? -5.580 5.400 9.138 1.00 95.06 106 LEU A CA 1
ATOM 858 C C . LEU A 1 106 ? -4.571 6.558 9.086 1.00 95.06 106 LEU A C 1
ATOM 860 O O . LEU A 1 106 ? -3.793 6.666 8.142 1.00 95.06 106 LEU A O 1
ATOM 864 N N . LYS A 1 107 ? -4.539 7.401 10.129 1.00 94.25 107 LYS A N 1
ATOM 865 C CA . LYS A 1 107 ? -3.563 8.493 10.257 1.00 94.25 107 LYS A CA 1
ATOM 866 C C . LYS A 1 107 ? -2.144 7.950 10.436 1.00 94.25 107 LYS A C 1
ATOM 868 O O . LYS A 1 107 ? -1.227 8.502 9.834 1.00 94.25 107 LYS A O 1
ATOM 873 N N . LYS A 1 108 ? -1.963 6.900 11.242 1.00 95.88 108 LYS A N 1
ATOM 874 C CA . LYS A 1 108 ? -0.663 6.256 11.478 1.00 95.88 108 LYS A CA 1
ATOM 875 C C . LYS A 1 108 ? -0.137 5.578 10.218 1.00 95.88 108 LYS A C 1
ATOM 877 O O . LYS A 1 108 ? 1.003 5.831 9.855 1.00 95.88 108 LYS A O 1
ATOM 882 N N . VAL A 1 109 ? -0.971 4.806 9.518 1.00 97.88 109 VAL A N 1
ATOM 883 C CA . VAL A 1 109 ? -0.605 4.171 8.242 1.00 97.88 109 VAL A CA 1
ATOM 884 C C . VAL A 1 109 ? -0.199 5.219 7.210 1.00 97.88 109 VAL A C 1
ATOM 886 O O . VAL A 1 109 ? 0.886 5.135 6.641 1.00 97.88 109 VAL A O 1
ATOM 889 N N . TRP A 1 110 ? -1.030 6.247 7.020 1.00 97.44 110 TRP A N 1
ATOM 890 C CA . TRP A 1 110 ? -0.731 7.354 6.110 1.00 97.44 110 TRP A CA 1
ATOM 891 C C . TRP A 1 110 ? 0.599 8.042 6.457 1.00 97.44 110 TRP A C 1
ATOM 893 O O . TRP A 1 110 ? 1.432 8.258 5.579 1.00 97.44 110 TRP A O 1
ATOM 903 N N . ALA A 1 111 ? 0.831 8.342 7.739 1.00 96.88 111 ALA A N 1
ATOM 904 C CA . ALA A 1 111 ? 2.053 9.006 8.189 1.00 96.88 111 ALA A CA 1
ATOM 905 C C . ALA A 1 111 ? 3.289 8.114 8.026 1.00 96.88 111 ALA A C 1
ATOM 907 O O . ALA A 1 111 ? 4.344 8.598 7.618 1.00 96.88 111 ALA A O 1
ATOM 908 N N . LEU A 1 112 ? 3.160 6.821 8.328 1.00 97.81 112 LEU A N 1
ATOM 909 C CA . LEU A 1 112 ? 4.245 5.860 8.194 1.00 97.81 112 LEU A CA 1
ATOM 910 C C . LEU A 1 112 ? 4.641 5.691 6.727 1.00 97.81 112 LEU A C 1
ATOM 912 O O . LEU A 1 112 ? 5.822 5.777 6.420 1.00 97.81 112 LEU A O 1
ATOM 916 N N . ALA A 1 113 ? 3.676 5.571 5.811 1.00 98.19 113 ALA A N 1
ATOM 917 C CA . ALA A 1 113 ? 3.968 5.486 4.382 1.00 98.19 113 ALA A CA 1
ATOM 918 C C . ALA A 1 113 ? 4.722 6.723 3.864 1.00 98.19 113 ALA A C 1
ATOM 920 O O . ALA A 1 113 ? 5.740 6.586 3.185 1.00 98.19 113 ALA A O 1
ATOM 921 N N . MET A 1 114 ? 4.282 7.930 4.245 1.00 97.62 114 MET A N 1
ATOM 922 C CA . MET A 1 114 ? 4.978 9.177 3.897 1.00 97.62 114 MET A CA 1
ATOM 923 C C . MET A 1 114 ? 6.395 9.254 4.473 1.00 97.62 114 MET A C 1
ATOM 925 O O . MET A 1 114 ? 7.301 9.754 3.810 1.00 97.62 114 MET A O 1
ATOM 929 N N . LYS A 1 115 ? 6.579 8.805 5.721 1.00 97.94 115 LYS A N 1
ATOM 930 C CA . LYS A 1 115 ? 7.874 8.840 6.409 1.00 97.94 115 LYS A CA 1
ATOM 931 C C . LYS A 1 115 ? 8.852 7.833 5.805 1.00 97.94 115 LYS A C 1
ATOM 933 O O . LYS A 1 115 ? 10.011 8.174 5.591 1.00 97.94 115 LYS A O 1
ATOM 938 N N . THR A 1 116 ? 8.390 6.615 5.538 1.00 98.25 116 THR A N 1
ATOM 939 C CA . THR A 1 116 ? 9.210 5.526 4.996 1.00 98.25 116 THR A CA 1
ATOM 940 C C . THR A 1 116 ? 9.582 5.780 3.540 1.00 98.25 116 THR A C 1
ATOM 942 O O . THR A 1 116 ? 10.714 5.515 3.147 1.00 98.25 116 THR A O 1
ATOM 945 N N . ILE A 1 117 ? 8.669 6.335 2.740 1.00 98.25 117 ILE A N 1
ATOM 946 C CA . ILE A 1 117 ? 8.883 6.627 1.319 1.00 98.25 117 ILE A CA 1
ATOM 947 C C . ILE A 1 117 ? 8.600 8.117 1.082 1.00 98.25 117 ILE A C 1
ATOM 949 O O . ILE A 1 117 ? 7.520 8.478 0.613 1.00 98.25 117 ILE A O 1
ATOM 953 N N . PRO A 1 118 ? 9.529 9.027 1.419 1.00 97.62 118 PRO A N 1
ATOM 954 C CA . PRO A 1 118 ? 9.362 10.444 1.111 1.00 97.62 118 PRO A CA 1
ATOM 955 C C . PRO A 1 118 ? 9.295 10.664 -0.407 1.00 97.62 118 PRO A C 1
ATOM 957 O O . PRO A 1 118 ? 9.918 9.930 -1.173 1.00 97.62 118 PRO A O 1
ATOM 960 N N . TYR A 1 119 ? 8.559 11.687 -0.847 1.00 96.25 119 TYR A N 1
ATOM 961 C CA . TYR A 1 119 ? 8.414 11.974 -2.276 1.00 96.25 119 TYR A CA 1
ATOM 962 C C . TYR A 1 119 ? 9.742 12.488 -2.859 1.00 96.25 119 TYR A C 1
ATOM 964 O O . TYR A 1 119 ? 10.199 13.568 -2.485 1.00 96.25 119 TYR A O 1
ATOM 972 N N . LYS A 1 120 ? 10.381 11.697 -3.727 1.00 96.06 120 LYS A N 1
ATOM 973 C CA . LYS A 1 120 ? 11.682 11.949 -4.364 1.00 96.06 120 LYS A CA 1
ATOM 974 C C . LYS A 1 120 ? 11.712 11.307 -5.757 1.00 96.06 120 LYS A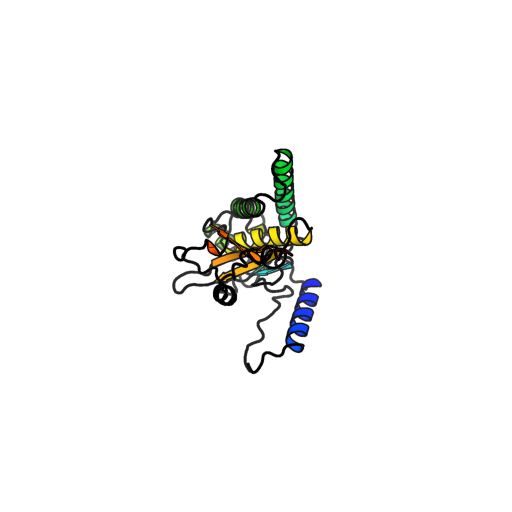 C 1
ATOM 976 O O . LYS A 1 120 ? 12.118 10.154 -5.911 1.00 96.06 120 LYS A O 1
ATOM 981 N N . GLU A 1 121 ? 11.296 12.069 -6.762 1.00 92.38 121 GLU A N 1
ATOM 982 C CA . GLU A 1 121 ? 11.229 11.630 -8.164 1.00 92.38 121 GLU A CA 1
ATOM 983 C C . GLU A 1 121 ? 12.611 11.257 -8.716 1.00 92.38 121 GLU A C 1
ATOM 985 O O . GLU A 1 121 ? 12.814 10.111 -9.087 1.00 92.38 121 GLU A O 1
ATOM 990 N N . ALA A 1 122 ? 13.620 12.122 -8.563 1.00 92.81 122 ALA A N 1
ATOM 991 C CA . ALA A 1 122 ? 14.982 11.834 -9.032 1.00 92.81 122 ALA A CA 1
ATOM 992 C C . ALA A 1 122 ? 15.583 10.527 -8.471 1.00 92.81 122 ALA A C 1
ATOM 994 O O . ALA A 1 122 ? 16.325 9.825 -9.153 1.00 92.81 122 ALA A O 1
ATOM 995 N N . ARG A 1 123 ? 15.259 10.166 -7.219 1.00 92.19 123 ARG A N 1
ATOM 996 C CA . ARG A 1 123 ? 15.697 8.884 -6.641 1.00 92.19 123 ARG A CA 1
ATOM 997 C C . ARG A 1 123 ? 14.956 7.702 -7.263 1.00 92.19 123 ARG A C 1
ATOM 999 O O . ARG A 1 123 ? 15.538 6.634 -7.413 1.00 92.19 123 ARG A O 1
ATOM 1006 N N . THR A 1 124 ? 13.684 7.890 -7.592 1.00 90.62 124 THR A N 1
ATOM 1007 C CA . THR A 1 124 ? 12.892 6.884 -8.302 1.00 90.62 124 THR A CA 1
ATOM 1008 C C . THR A 1 124 ? 13.510 6.606 -9.664 1.00 90.62 124 THR A C 1
ATOM 1010 O O . THR A 1 124 ? 13.797 5.450 -9.954 1.00 90.62 124 THR A O 1
ATOM 1013 N N . ASP A 1 125 ? 13.841 7.651 -10.422 1.00 89.62 125 ASP A N 1
ATOM 1014 C CA . ASP A 1 125 ? 14.471 7.517 -11.739 1.00 89.62 125 ASP A CA 1
ATOM 1015 C C . ASP A 1 125 ? 15.821 6.800 -11.645 1.00 89.62 125 ASP A C 1
ATOM 1017 O O . ASP A 1 125 ? 16.109 5.905 -12.430 1.00 89.62 125 ASP A O 1
ATOM 1021 N N . GLN A 1 126 ? 16.637 7.114 -10.632 1.00 90.25 126 GLN A N 1
ATOM 1022 C CA . GLN A 1 126 ? 17.897 6.404 -10.380 1.00 90.25 126 GLN A CA 1
ATOM 1023 C C . GLN A 1 126 ? 17.694 4.907 -10.115 1.00 90.25 126 GLN A C 1
ATOM 1025 O O . GLN A 1 126 ? 18.468 4.088 -10.611 1.00 90.25 126 GLN A O 1
ATOM 1030 N N . ILE A 1 127 ? 16.682 4.545 -9.319 1.00 89.25 127 ILE A N 1
ATOM 1031 C CA . ILE A 1 127 ? 16.367 3.142 -9.021 1.00 89.25 127 ILE A CA 1
ATOM 1032 C C . ILE A 1 127 ? 15.907 2.435 -10.298 1.00 89.25 127 ILE A C 1
ATOM 1034 O O . ILE A 1 127 ? 16.447 1.381 -10.628 1.00 89.25 127 ILE A O 1
ATOM 1038 N N . VAL A 1 128 ? 14.958 3.026 -11.027 1.00 86.94 128 VAL A N 1
ATOM 1039 C CA . VAL A 1 128 ? 14.379 2.450 -12.249 1.00 86.94 128 VAL A CA 1
ATOM 1040 C C . VAL A 1 128 ? 15.445 2.293 -13.335 1.00 86.94 128 VAL A C 1
ATOM 1042 O O . VAL A 1 128 ? 15.641 1.189 -13.839 1.00 86.94 128 VAL A O 1
ATOM 1045 N N . ASN A 1 129 ? 16.228 3.339 -13.607 1.00 85.94 129 ASN A N 1
ATOM 1046 C CA . ASN A 1 129 ? 17.299 3.309 -14.608 1.00 85.94 129 ASN A CA 1
ATOM 1047 C C . ASN A 1 129 ? 18.385 2.276 -14.283 1.00 85.94 129 ASN A C 1
ATOM 1049 O O . ASN A 1 129 ? 18.969 1.693 -15.193 1.00 85.94 129 ASN A O 1
ATOM 1053 N N . LYS A 1 130 ? 18.664 2.027 -12.995 1.00 85.06 130 LYS A N 1
ATOM 1054 C CA . LYS A 1 130 ? 19.652 1.020 -12.581 1.00 85.06 130 LYS A CA 1
ATOM 1055 C C . LYS A 1 130 ? 19.158 -0.411 -12.800 1.00 85.06 130 LYS A C 1
ATOM 1057 O O . LYS A 1 130 ? 19.970 -1.289 -13.078 1.00 85.06 130 LYS A O 1
ATOM 1062 N N . VAL A 1 131 ? 17.863 -0.666 -12.626 1.00 81.44 131 VAL A N 1
ATOM 1063 C CA . VAL A 1 131 ? 17.298 -2.011 -12.805 1.00 81.44 131 VAL A CA 1
ATOM 1064 C C . VAL A 1 131 ? 17.005 -2.290 -14.286 1.00 81.44 131 VAL A C 1
ATOM 1066 O O . VAL A 1 131 ? 17.224 -3.412 -14.746 1.00 81.44 131 VAL A O 1
ATOM 1069 N N . GLY A 1 132 ? 16.582 -1.273 -15.036 1.00 70.81 132 GLY A N 1
ATOM 1070 C CA . GLY A 1 132 ? 16.209 -1.378 -16.444 1.00 70.81 132 GLY A CA 1
ATOM 1071 C C . GLY A 1 132 ? 14.742 -1.764 -16.658 1.00 70.81 132 GLY A C 1
ATOM 1072 O O . GLY A 1 132 ? 14.009 -2.067 -15.718 1.00 70.81 132 GLY A O 1
ATOM 1073 N N . ILE A 1 133 ? 14.336 -1.745 -17.927 1.00 70.00 133 ILE A N 1
ATOM 1074 C CA . ILE A 1 133 ? 12.957 -1.962 -18.393 1.00 70.00 133 ILE A CA 1
ATOM 1075 C C . ILE A 1 133 ? 12.512 -3.409 -18.118 1.00 70.00 133 ILE A C 1
ATOM 1077 O O . ILE A 1 133 ? 13.337 -4.328 -18.076 1.00 70.00 133 ILE A O 1
ATOM 1081 N N . ASP A 1 134 ? 11.206 -3.624 -17.933 1.00 68.25 134 ASP A N 1
ATOM 1082 C CA . ASP A 1 134 ? 10.578 -4.946 -17.808 1.00 68.25 134 ASP A CA 1
ATOM 1083 C C . ASP A 1 134 ? 11.042 -5.794 -16.618 1.00 68.25 134 ASP A C 1
ATOM 1085 O O . ASP A 1 134 ? 10.793 -7.009 -16.576 1.00 68.25 134 ASP A O 1
ATOM 1089 N N . ARG A 1 135 ? 11.688 -5.184 -15.622 1.00 79.25 135 ARG A N 1
ATOM 1090 C CA . ARG A 1 135 ? 12.157 -5.871 -14.418 1.00 79.25 135 ARG A CA 1
ATOM 1091 C C . ARG A 1 135 ? 11.294 -5.559 -13.205 1.00 79.25 135 ARG A C 1
ATOM 1093 O O . ARG A 1 135 ? 10.838 -4.438 -12.995 1.00 79.25 135 ARG A O 1
ATOM 1100 N N . LYS A 1 136 ? 11.098 -6.586 -12.376 1.00 87.19 136 LYS A N 1
ATOM 1101 C CA . LYS A 1 136 ? 10.396 -6.461 -11.102 1.00 87.19 136 LYS A CA 1
ATOM 1102 C C . LYS A 1 136 ? 11.313 -5.860 -10.034 1.00 87.19 136 LYS A C 1
ATOM 1104 O O . LYS A 1 136 ? 12.417 -6.358 -9.807 1.00 87.19 136 LYS A O 1
ATOM 1109 N N . ILE A 1 137 ? 10.819 -4.846 -9.331 1.00 91.38 137 ILE A N 1
ATOM 1110 C CA . ILE A 1 137 ? 11.531 -4.157 -8.247 1.00 91.38 137 ILE A CA 1
ATOM 1111 C C . ILE A 1 137 ? 10.712 -4.300 -6.971 1.00 91.38 137 ILE A C 1
ATOM 1113 O O . ILE A 1 137 ? 9.538 -3.931 -6.960 1.00 91.38 137 ILE A O 1
ATOM 1117 N N . TYR A 1 138 ? 11.299 -4.809 -5.888 1.00 94.75 138 TYR A N 1
ATOM 1118 C CA . TYR A 1 138 ? 10.588 -4.839 -4.609 1.00 94.75 138 TYR A CA 1
ATOM 1119 C C . TYR A 1 138 ? 10.303 -3.425 -4.101 1.00 94.75 138 TYR A C 1
ATOM 1121 O O . TYR A 1 138 ? 11.135 -2.523 -4.222 1.00 94.75 138 TYR A O 1
ATOM 1129 N N . LEU A 1 139 ? 9.143 -3.236 -3.469 1.00 96.62 139 LEU A N 1
ATOM 1130 C CA . LEU A 1 139 ? 8.733 -1.946 -2.918 1.00 96.62 139 LEU A CA 1
ATOM 1131 C C . LEU A 1 139 ? 9.766 -1.357 -1.937 1.00 96.62 139 LEU A C 1
ATOM 1133 O O . LEU A 1 139 ? 9.934 -0.134 -1.899 1.00 96.62 139 LEU A O 1
ATOM 1137 N N . SER A 1 140 ? 10.495 -2.189 -1.181 1.00 97.44 140 SER A N 1
ATOM 1138 C CA . SER A 1 140 ? 11.547 -1.716 -0.268 1.00 97.44 140 SER A CA 1
ATOM 1139 C C . SER A 1 140 ? 12.703 -0.986 -0.943 1.00 97.44 140 SER A C 1
ATOM 1141 O O . SER A 1 140 ? 13.342 -0.158 -0.292 1.00 97.44 140 SER A O 1
ATOM 1143 N N . ALA A 1 141 ? 12.944 -1.191 -2.243 1.00 95.62 141 ALA A N 1
ATOM 1144 C CA . ALA A 1 141 ? 13.949 -0.424 -2.980 1.00 95.62 141 ALA A CA 1
ATOM 1145 C C . ALA A 1 141 ? 13.680 1.094 -2.905 1.00 95.62 141 ALA A C 1
ATOM 1147 O O . ALA A 1 141 ? 14.612 1.904 -2.888 1.00 95.62 141 ALA A O 1
ATOM 1148 N N . PHE A 1 142 ? 12.406 1.479 -2.777 1.00 96.00 142 PHE A N 1
ATOM 1149 C CA . PHE A 1 142 ? 11.952 2.865 -2.671 1.00 96.00 142 PHE A CA 1
ATOM 1150 C C . PHE A 1 142 ? 11.913 3.393 -1.226 1.00 96.00 142 PHE A C 1
ATOM 1152 O O . PHE A 1 142 ? 11.523 4.540 -0.9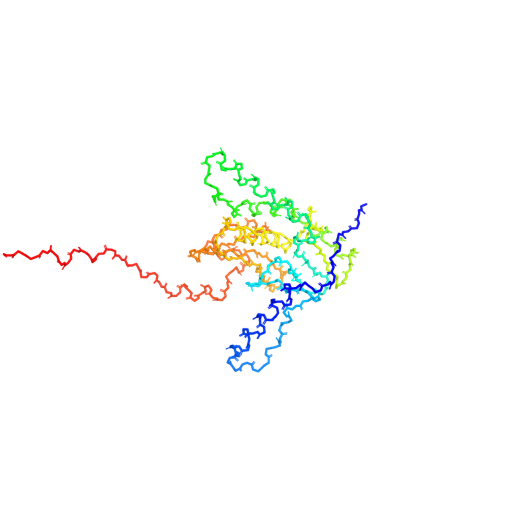86 1.00 96.00 142 PHE A O 1
ATOM 1159 N N . PHE A 1 143 ? 12.346 2.616 -0.228 1.00 97.31 143 PHE A N 1
ATOM 1160 C CA . PHE A 1 143 ? 12.451 3.109 1.147 1.00 97.31 143 PHE A CA 1
ATOM 1161 C C . PHE A 1 143 ? 13.510 4.218 1.234 1.00 97.31 143 PHE A C 1
ATOM 1163 O O . PHE A 1 143 ? 14.665 4.061 0.840 1.00 97.31 143 PHE A O 1
ATOM 1170 N N . GLY A 1 144 ? 13.108 5.386 1.733 1.00 96.44 144 GLY A N 1
ATOM 1171 C CA . GLY A 1 144 ? 13.908 6.611 1.752 1.00 96.44 144 GLY A CA 1
ATOM 1172 C C . GLY A 1 144 ? 13.758 7.508 0.512 1.00 96.44 144 GLY A C 1
ATOM 1173 O O . GLY A 1 144 ? 14.324 8.612 0.507 1.00 96.44 144 GLY A O 1
ATOM 1174 N N . GLY A 1 145 ? 12.985 7.096 -0.501 1.00 96.00 145 GLY A N 1
ATOM 1175 C CA . GLY A 1 145 ? 12.551 7.961 -1.601 1.00 96.00 145 GLY A CA 1
ATOM 1176 C C . GLY A 1 145 ? 11.787 7.240 -2.713 1.00 96.00 145 GLY A C 1
ATOM 1177 O O . GLY A 1 145 ? 12.310 6.300 -3.302 1.00 96.00 145 GLY A O 1
ATOM 1178 N N . GLY A 1 146 ? 10.587 7.729 -3.023 1.00 95.12 146 GLY A N 1
ATOM 1179 C CA . GLY A 1 146 ? 9.712 7.200 -4.071 1.00 95.12 146 GLY A CA 1
ATOM 1180 C C . GLY A 1 146 ? 8.725 8.255 -4.580 1.00 95.12 146 GLY A C 1
ATOM 1181 O O . GLY A 1 146 ? 8.898 9.441 -4.321 1.00 95.12 146 GLY A O 1
ATOM 1182 N N . VAL A 1 147 ? 7.655 7.841 -5.256 1.00 94.75 147 VAL A N 1
ATOM 1183 C CA . VAL A 1 147 ? 6.581 8.731 -5.739 1.00 94.75 147 VAL A CA 1
ATOM 1184 C C . VAL A 1 147 ? 5.214 8.214 -5.282 1.00 94.75 147 VAL A C 1
ATOM 1186 O O . VAL A 1 147 ? 5.136 7.313 -4.441 1.00 94.75 147 VAL A O 1
ATOM 1189 N N . CYS A 1 148 ? 4.126 8.783 -5.807 1.00 95.25 148 CYS A N 1
ATOM 1190 C CA . CYS A 1 148 ? 2.764 8.515 -5.342 1.00 95.25 148 CYS A CA 1
ATOM 1191 C C . CYS A 1 148 ? 2.395 7.031 -5.297 1.00 95.25 148 CYS A C 1
ATOM 1193 O O . CYS A 1 148 ? 1.878 6.567 -4.282 1.00 95.25 148 CYS A O 1
ATOM 1195 N N . ARG A 1 149 ? 2.740 6.261 -6.335 1.00 94.44 149 ARG A N 1
ATOM 1196 C CA . ARG A 1 149 ? 2.484 4.814 -6.388 1.00 94.44 149 ARG A CA 1
ATOM 1197 C C . ARG A 1 149 ? 3.174 4.051 -5.261 1.00 94.44 149 ARG A C 1
ATOM 1199 O O . ARG A 1 149 ? 2.527 3.248 -4.608 1.00 94.44 149 ARG A O 1
ATOM 1206 N N . HIS A 1 150 ? 4.436 4.352 -4.959 1.00 97.06 150 HIS A N 1
ATOM 1207 C CA . HIS A 1 150 ? 5.187 3.663 -3.906 1.00 97.06 150 HIS A CA 1
ATOM 1208 C C . HIS A 1 150 ? 4.586 3.943 -2.528 1.00 97.06 150 HIS A C 1
ATOM 1210 O O . HIS A 1 150 ? 4.401 3.034 -1.720 1.00 97.06 150 HIS A O 1
ATOM 1216 N N . GLN A 1 151 ? 4.208 5.199 -2.278 1.00 98.12 151 GLN A N 1
ATOM 1217 C CA . GLN A 1 151 ? 3.532 5.575 -1.039 1.00 98.12 151 GLN A CA 1
ATOM 1218 C C . GLN A 1 151 ? 2.155 4.909 -0.913 1.00 98.12 151 GLN A C 1
ATOM 1220 O O . GLN A 1 151 ? 1.805 4.427 0.166 1.00 98.12 151 GLN A O 1
ATOM 1225 N N . ALA A 1 152 ? 1.381 4.871 -2.002 1.00 97.69 152 ALA A N 1
ATOM 1226 C CA . ALA A 1 152 ? 0.073 4.229 -2.030 1.00 97.69 152 ALA A CA 1
ATOM 1227 C C . ALA A 1 152 ? 0.182 2.710 -1.828 1.00 97.69 152 ALA A C 1
ATOM 1229 O O . ALA A 1 152 ? -0.558 2.158 -1.021 1.00 97.69 152 ALA A O 1
ATOM 1230 N N . LEU A 1 153 ? 1.143 2.046 -2.475 1.00 98.31 153 LEU A N 1
ATOM 1231 C CA . LEU A 1 153 ? 1.394 0.614 -2.307 1.00 98.31 153 LEU A CA 1
ATOM 1232 C C . LEU A 1 153 ? 1.762 0.273 -0.863 1.00 98.31 153 LEU A C 1
ATOM 1234 O O . LEU A 1 153 ? 1.172 -0.643 -0.298 1.00 98.31 153 LEU A O 1
ATOM 1238 N N . LEU A 1 154 ? 2.657 1.042 -0.230 1.00 98.75 154 LEU A N 1
ATOM 1239 C CA . LEU A 1 154 ? 3.025 0.799 1.166 1.00 98.75 154 LEU A CA 1
ATOM 1240 C C . LEU A 1 154 ? 1.832 1.004 2.109 1.00 98.75 154 LEU A C 1
ATOM 1242 O O . LEU A 1 154 ? 1.568 0.163 2.964 1.00 98.75 154 LEU A O 1
ATOM 1246 N N . ALA A 1 155 ? 1.087 2.102 1.955 1.00 98.69 155 ALA A N 1
ATOM 1247 C CA . ALA A 1 155 ? -0.097 2.354 2.776 1.00 98.69 155 ALA A CA 1
ATOM 1248 C C . ALA A 1 155 ? -1.187 1.287 2.565 1.00 98.69 155 ALA A C 1
ATOM 1250 O O . ALA A 1 155 ? -1.822 0.856 3.527 1.00 98.69 155 ALA A O 1
ATOM 1251 N N . GLY A 1 156 ? -1.388 0.854 1.320 1.00 98.62 156 GLY A N 1
ATOM 1252 C CA . GLY A 1 156 ? -2.351 -0.174 0.952 1.00 98.62 156 GLY A CA 1
ATOM 1253 C C . GLY A 1 156 ? -1.986 -1.528 1.552 1.00 98.62 156 GLY A C 1
ATOM 1254 O O . GLY A 1 156 ? -2.819 -2.126 2.228 1.00 98.62 156 GLY A O 1
ATOM 1255 N N . TYR A 1 157 ? -0.729 -1.951 1.398 1.00 98.69 157 TYR A N 1
ATOM 1256 C CA . TYR A 1 157 ? -0.189 -3.170 2.004 1.00 98.69 157 TYR A CA 1
ATOM 1257 C C . TYR A 1 157 ? -0.357 -3.181 3.527 1.00 98.69 157 TYR A C 1
ATOM 1259 O O . TYR A 1 157 ? -0.843 -4.158 4.085 1.00 98.69 157 TYR A O 1
ATOM 1267 N N . LEU A 1 158 ? -0.013 -2.086 4.214 1.00 98.75 158 LEU A N 1
ATOM 1268 C CA . LEU A 1 158 ? -0.139 -2.019 5.673 1.00 98.75 158 LEU A CA 1
ATOM 1269 C C . LEU A 1 158 ? -1.594 -2.179 6.133 1.00 98.75 158 LEU A C 1
ATOM 1271 O O . LEU A 1 158 ? -1.845 -2.854 7.128 1.00 98.75 158 LEU A O 1
ATOM 1275 N N . LEU A 1 159 ? -2.557 -1.578 5.426 1.00 98.56 159 LEU A N 1
ATOM 1276 C CA . LEU A 1 159 ? -3.977 -1.775 5.729 1.00 98.56 159 LEU A CA 1
ATOM 1277 C C . LEU A 1 159 ? -4.445 -3.190 5.405 1.00 98.56 159 LEU A C 1
ATOM 1279 O O . LEU A 1 159 ? -5.203 -3.749 6.188 1.00 98.56 159 LEU A O 1
ATOM 1283 N N . GLU A 1 160 ? -4.013 -3.756 4.279 1.00 98.56 160 GLU A N 1
ATOM 1284 C CA . GLU A 1 160 ? -4.354 -5.128 3.902 1.00 98.56 160 GLU A CA 1
ATOM 1285 C C . GLU A 1 160 ? -3.854 -6.111 4.958 1.00 98.56 160 GLU A C 1
ATOM 1287 O O . GLU A 1 160 ? -4.614 -6.955 5.421 1.00 98.56 160 GLU A O 1
ATOM 1292 N N . LYS A 1 161 ? -2.614 -5.943 5.420 1.00 98.25 161 LYS A N 1
ATOM 1293 C CA . LYS A 1 161 ? -2.035 -6.797 6.452 1.00 98.25 161 LYS A CA 1
ATOM 1294 C C . LYS A 1 161 ? -2.734 -6.644 7.803 1.00 98.25 161 LYS A C 1
ATOM 1296 O O . LYS A 1 161 ? -3.038 -7.644 8.436 1.00 98.25 161 LYS A O 1
ATOM 1301 N N . LEU A 1 162 ? -3.090 -5.419 8.203 1.00 97.81 162 LEU A N 1
ATOM 1302 C CA . LEU A 1 162 ? -3.927 -5.202 9.392 1.00 97.81 162 LEU A CA 1
ATOM 1303 C C . LEU A 1 162 ? -5.313 -5.858 9.276 1.00 97.81 162 LEU A C 1
ATOM 1305 O O . LEU A 1 162 ? -5.883 -6.220 10.302 1.00 97.81 162 LEU A O 1
ATOM 1309 N N . ILE A 1 163 ? -5.882 -5.943 8.069 1.00 97.31 163 ILE A N 1
ATOM 1310 C CA . ILE A 1 163 ? -7.158 -6.631 7.829 1.00 97.31 163 ILE A CA 1
ATOM 1311 C C . ILE A 1 163 ? -6.972 -8.145 7.941 1.00 97.31 163 ILE A C 1
ATOM 1313 O O . ILE A 1 163 ? -7.754 -8.794 8.626 1.00 97.31 163 ILE A O 1
ATOM 1317 N N . ASN A 1 164 ? -5.932 -8.689 7.309 1.00 97.19 164 ASN A N 1
ATOM 1318 C CA . ASN A 1 164 ? -5.645 -10.124 7.315 1.00 97.19 164 ASN A CA 1
ATOM 1319 C C . ASN A 1 164 ? -5.276 -10.652 8.711 1.00 97.19 164 ASN A C 1
ATOM 1321 O O . ASN A 1 164 ? -5.588 -11.795 9.022 1.00 97.19 164 ASN A O 1
ATOM 1325 N N . ASP A 1 165 ? -4.659 -9.814 9.547 1.00 97.06 165 ASP A N 1
ATOM 1326 C CA . ASP A 1 165 ? -4.295 -10.134 10.933 1.00 97.06 165 ASP A CA 1
ATOM 1327 C C . ASP A 1 165 ? -5.393 -9.714 11.946 1.00 97.06 165 ASP A C 1
ATOM 1329 O O . ASP A 1 165 ? -5.125 -9.556 13.137 1.00 97.06 165 ASP A O 1
ATOM 1333 N N . ASP A 1 166 ? -6.625 -9.454 11.485 1.00 95.44 166 ASP A N 1
ATOM 1334 C CA . ASP A 1 166 ? -7.817 -9.128 12.294 1.00 95.44 166 ASP A CA 1
ATOM 1335 C C . ASP A 1 166 ? -7.746 -7.851 13.167 1.00 95.44 166 ASP A C 1
ATOM 1337 O O . ASP A 1 166 ? -8.656 -7.535 13.951 1.00 95.44 166 ASP A O 1
ATOM 1341 N N . TYR A 1 167 ? -6.719 -7.018 12.997 1.00 93.81 167 TYR A N 1
ATOM 1342 C CA . TYR A 1 167 ? -6.614 -5.725 13.680 1.00 93.81 167 TYR A CA 1
ATOM 1343 C C . TYR A 1 167 ? -7.593 -4.677 13.125 1.00 93.81 167 TYR A C 1
ATOM 1345 O O . TYR A 1 167 ? -8.016 -3.760 13.847 1.00 93.81 167 TYR A O 1
ATOM 1353 N N . LEU A 1 168 ? -7.989 -4.807 11.857 1.00 94.31 168 LEU A N 1
ATOM 1354 C CA . LEU A 1 168 ? -8.880 -3.893 11.144 1.00 94.31 168 LEU A CA 1
ATOM 1355 C C . LEU A 1 168 ? -9.955 -4.670 10.368 1.00 94.31 168 LEU A C 1
ATOM 1357 O O . LEU A 1 168 ? -9.702 -5.746 9.859 1.00 94.31 168 LEU A O 1
ATOM 1361 N N . GLN A 1 169 ? -11.167 -4.122 10.247 1.00 95.12 169 GLN A N 1
ATOM 1362 C CA . GLN A 1 169 ? -12.238 -4.739 9.453 1.00 95.12 169 GLN A CA 1
ATOM 1363 C C . GLN A 1 169 ? -12.639 -3.837 8.294 1.00 95.12 169 GLN A C 1
ATOM 1365 O O . GLN A 1 169 ? -13.061 -2.696 8.508 1.00 95.12 169 GLN A O 1
ATOM 1370 N N . GLY A 1 170 ? -12.588 -4.366 7.078 1.00 95.69 170 GLY A N 1
ATOM 1371 C CA . GLY A 1 170 ? -12.970 -3.635 5.882 1.00 95.69 170 GLY A CA 1
ATOM 1372 C C . GLY A 1 170 ? -12.340 -4.221 4.630 1.00 95.69 170 GLY A C 1
ATOM 1373 O O . GLY A 1 170 ? -11.963 -5.387 4.595 1.00 95.69 170 GLY A O 1
ATOM 1374 N N . LYS A 1 171 ? -12.233 -3.389 3.599 1.00 97.19 171 LYS A N 1
ATOM 1375 C CA . LYS A 1 171 ? -11.559 -3.702 2.337 1.00 97.19 171 LYS A CA 1
ATOM 1376 C C . LYS A 1 171 ? -10.634 -2.558 1.967 1.00 97.19 171 LYS A C 1
ATOM 1378 O O . LYS A 1 171 ? -10.968 -1.394 2.203 1.00 97.19 171 LYS A O 1
ATOM 1383 N N . VAL A 1 172 ? -9.500 -2.879 1.365 1.00 97.94 172 VAL A N 1
ATOM 1384 C CA . VAL A 1 172 ? -8.537 -1.898 0.867 1.00 97.94 172 VAL A CA 1
ATOM 1385 C C . VAL A 1 172 ? -8.247 -2.148 -0.606 1.00 97.94 172 VAL A C 1
ATOM 1387 O O . VAL A 1 172 ? -8.393 -3.259 -1.100 1.00 97.94 172 VAL A O 1
ATOM 1390 N N . SER A 1 173 ? -7.885 -1.084 -1.310 1.00 96.81 173 SER A N 1
ATOM 1391 C CA . SER A 1 173 ? -7.506 -1.110 -2.719 1.00 96.81 173 SER A CA 1
ATOM 1392 C C . SER A 1 173 ? -6.550 0.039 -3.019 1.00 96.81 173 SER A C 1
ATOM 1394 O O . SER A 1 173 ? -6.594 1.080 -2.350 1.00 96.81 173 SER A O 1
ATOM 1396 N N . VAL A 1 174 ? -5.697 -0.156 -4.023 1.00 96.25 174 VAL A N 1
ATOM 1397 C CA . VAL A 1 174 ? -4.875 0.908 -4.604 1.00 96.25 174 VAL A CA 1
ATOM 1398 C C . VAL A 1 174 ? -5.551 1.351 -5.892 1.00 96.25 174 VAL A C 1
ATOM 1400 O O . VAL A 1 174 ? -5.635 0.609 -6.870 1.00 96.25 174 VAL A O 1
ATOM 1403 N N . ASP A 1 175 ? -6.063 2.572 -5.872 1.00 93.44 175 ASP A N 1
ATOM 1404 C CA . ASP A 1 175 ? -6.760 3.170 -6.998 1.00 93.44 175 ASP A CA 1
ATOM 1405 C C . ASP A 1 175 ? -5.806 4.078 -7.767 1.00 93.44 175 ASP A C 1
ATOM 1407 O O . ASP A 1 175 ? -4.888 4.679 -7.204 1.00 93.44 175 ASP A O 1
ATOM 1411 N N . ARG A 1 176 ? -6.066 4.205 -9.070 1.00 89.88 176 ARG A N 1
ATOM 1412 C CA . ARG A 1 176 ? -5.344 5.117 -9.949 1.00 89.88 176 ARG A CA 1
ATOM 1413 C C . ARG A 1 176 ? -6.267 5.813 -10.935 1.00 89.88 176 ARG A C 1
ATOM 1415 O O . ARG A 1 176 ? -7.287 5.254 -11.352 1.00 89.88 176 ARG A O 1
ATOM 1422 N N . ASN A 1 177 ? -5.882 7.013 -11.341 1.00 86.62 177 ASN A N 1
ATOM 1423 C CA . ASN A 1 177 ? -6.420 7.690 -12.515 1.00 86.62 177 ASN A CA 1
ATOM 1424 C C . ASN A 1 177 ? -5.316 8.507 -13.199 1.00 86.62 177 ASN A C 1
ATOM 1426 O O . ASN A 1 177 ? -4.250 8.744 -12.636 1.00 86.62 177 ASN A O 1
ATOM 1430 N N . SER A 1 178 ? -5.600 8.933 -14.421 1.00 83.50 178 SER A N 1
ATOM 1431 C CA . SER A 1 178 ? -4.793 9.903 -15.153 1.00 83.50 178 SER A CA 1
ATOM 1432 C C . SER A 1 178 ? -5.713 11.037 -15.578 1.00 83.50 178 SER A C 1
ATOM 1434 O O . SER A 1 178 ? -6.893 10.808 -15.861 1.00 83.50 178 SER A O 1
ATOM 1436 N N . LEU A 1 179 ? -5.199 12.262 -15.596 1.00 76.75 179 LEU A N 1
ATOM 1437 C CA . LEU A 1 179 ? -5.921 13.420 -16.121 1.00 76.75 179 LEU A CA 1
ATOM 1438 C C . LEU A 1 179 ? -5.214 13.887 -17.393 1.00 76.75 179 LEU A C 1
ATOM 1440 O O . LEU A 1 179 ? -3.985 13.857 -17.423 1.00 76.75 179 LEU A O 1
ATOM 1444 N N . PRO A 1 180 ? -5.940 14.346 -18.425 1.00 75.50 180 PRO A N 1
ATOM 1445 C CA . PRO A 1 180 ? -5.310 14.940 -19.600 1.00 75.50 180 PRO A CA 1
ATOM 1446 C C . PRO A 1 180 ? -4.316 16.040 -19.195 1.00 75.50 180 PRO A C 1
ATOM 1448 O O . PRO A 1 180 ? -4.651 16.911 -18.390 1.00 75.50 180 PRO A O 1
ATOM 1451 N N . GLY A 1 181 ? -3.084 15.969 -19.707 1.00 71.31 181 GLY A N 1
ATOM 1452 C CA . GLY A 1 181 ? -2.011 16.915 -19.375 1.00 71.31 181 GLY A CA 1
ATOM 1453 C C . GLY A 1 181 ? -1.389 16.753 -17.979 1.00 71.31 181 GLY A C 1
ATOM 1454 O O . GLY A 1 181 ? -0.615 17.612 -17.564 1.00 71.31 181 GLY A O 1
ATOM 1455 N N . LYS A 1 182 ? -1.709 15.683 -17.235 1.00 70.25 182 LYS A N 1
ATOM 1456 C CA . LYS A 1 182 ? -1.053 15.330 -15.966 1.00 70.25 182 LYS A CA 1
ATOM 1457 C C . LYS A 1 182 ? -0.650 13.857 -15.955 1.00 70.25 182 LYS A C 1
ATOM 1459 O O . LYS A 1 182 ? -1.370 13.003 -16.468 1.00 70.25 182 LYS A O 1
ATOM 1464 N N . ASN A 1 183 ? 0.464 13.558 -15.294 1.00 77.06 183 ASN A N 1
ATOM 1465 C CA . ASN A 1 183 ? 0.895 12.180 -15.059 1.00 77.06 183 ASN A CA 1
ATOM 1466 C C . ASN A 1 183 ? -0.141 11.412 -14.229 1.00 77.06 183 ASN A C 1
ATOM 1468 O O . ASN A 1 183 ? -0.932 12.010 -13.503 1.00 77.06 183 ASN A O 1
ATOM 1472 N N . GLY A 1 184 ? -0.143 10.083 -14.331 1.00 86.88 184 GLY A N 1
ATOM 1473 C CA . GLY A 1 184 ? -1.018 9.245 -13.513 1.00 86.88 184 GLY A CA 1
ATOM 1474 C C . GLY A 1 184 ? -0.787 9.463 -12.015 1.00 86.88 184 GLY A C 1
ATOM 1475 O O . GLY A 1 184 ? 0.327 9.749 -11.576 1.00 86.88 184 GLY A O 1
ATOM 1476 N N . HIS A 1 185 ? -1.840 9.301 -11.220 1.00 92.44 185 HIS A N 1
ATOM 1477 C CA . HIS A 1 185 ? -1.782 9.416 -9.768 1.00 92.44 185 HIS A CA 1
ATOM 1478 C C . HIS A 1 185 ? -2.413 8.206 -9.097 1.00 92.44 185 HIS A C 1
ATOM 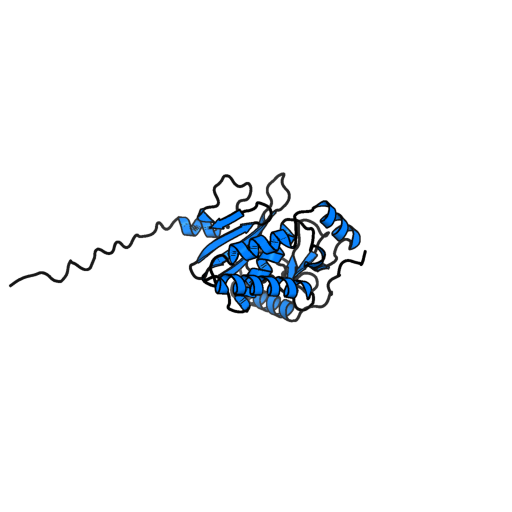1480 O O . HIS A 1 185 ? -3.394 7.652 -9.595 1.00 92.44 185 HIS A O 1
ATOM 1486 N N . ALA A 1 186 ? -1.838 7.806 -7.966 1.00 93.75 186 ALA A N 1
ATOM 1487 C CA . ALA A 1 186 ? -2.252 6.638 -7.204 1.00 93.75 186 ALA A CA 1
ATOM 1488 C C . ALA A 1 186 ? -2.539 7.011 -5.748 1.00 93.75 186 ALA A C 1
ATOM 1490 O O . ALA A 1 186 ? -1.832 7.823 -5.149 1.00 93.75 186 ALA A O 1
ATOM 1491 N N . TRP A 1 187 ? -3.571 6.399 -5.175 1.00 96.06 187 TRP A N 1
ATOM 1492 C CA . TRP A 1 187 ? -3.968 6.577 -3.779 1.00 96.06 187 TRP A CA 1
ATOM 1493 C C . TRP A 1 187 ? -4.559 5.285 -3.221 1.00 96.06 187 TRP A C 1
ATOM 1495 O O . TRP A 1 187 ? -4.867 4.343 -3.949 1.00 96.06 187 TRP A O 1
ATOM 1505 N N . VAL A 1 188 ? -4.745 5.249 -1.906 1.00 97.88 188 VAL A N 1
ATOM 1506 C CA . VAL A 1 188 ? -5.389 4.130 -1.223 1.00 97.88 188 VAL A CA 1
ATOM 1507 C C . VAL A 1 188 ? -6.840 4.467 -0.941 1.00 97.88 188 VAL A C 1
ATOM 1509 O O . VAL A 1 188 ? -7.162 5.539 -0.421 1.00 97.88 188 VAL A O 1
ATOM 1512 N N . ARG A 1 189 ? -7.718 3.515 -1.237 1.00 97.44 189 ARG A N 1
ATOM 1513 C CA . ARG A 1 189 ? -9.122 3.538 -0.846 1.00 97.44 189 ARG A CA 1
ATOM 1514 C C . ARG A 1 189 ? -9.361 2.439 0.178 1.00 97.44 189 ARG A C 1
ATOM 1516 O O . ARG A 1 189 ? -9.153 1.263 -0.106 1.00 97.44 189 ARG A O 1
ATOM 1523 N N . TYR A 1 190 ? -9.847 2.828 1.349 1.00 97.75 190 TYR A N 1
ATOM 1524 C CA . TYR A 1 190 ? -10.250 1.921 2.416 1.00 97.75 190 TYR A CA 1
ATOM 1525 C C . TYR A 1 190 ? -11.746 2.056 2.679 1.00 97.75 190 TYR A C 1
ATOM 1527 O O . TYR A 1 190 ? -12.235 3.150 2.939 1.00 97.75 190 TYR A O 1
ATOM 1535 N N . THR A 1 191 ? -12.473 0.948 2.638 1.00 96.62 191 THR A N 1
ATOM 1536 C CA . THR A 1 191 ? -13.894 0.895 2.991 1.00 96.62 191 THR A CA 1
ATOM 1537 C C . THR A 1 191 ? -14.023 0.123 4.291 1.00 96.62 191 THR A C 1
ATOM 1539 O O . THR A 1 191 ? -13.680 -1.056 4.334 1.00 96.62 191 THR A O 1
ATOM 1542 N N . ASN A 1 192 ? -14.482 0.771 5.360 1.00 95.12 192 ASN A N 1
ATOM 1543 C CA . ASN A 1 192 ? -14.654 0.084 6.641 1.00 95.12 192 ASN A CA 1
ATOM 1544 C C . ASN A 1 192 ? -15.855 -0.882 6.610 1.00 95.12 192 ASN A C 1
ATOM 1546 O O . ASN A 1 192 ? -16.660 -0.869 5.679 1.00 95.12 192 ASN A O 1
ATOM 1550 N N . SER A 1 193 ? -16.024 -1.679 7.666 1.00 94.44 193 SER A N 1
ATOM 1551 C CA . SER A 1 193 ? -17.155 -2.613 7.809 1.00 94.44 193 SER A CA 1
ATOM 1552 C C . SER A 1 193 ? -18.550 -1.966 7.770 1.00 94.44 193 SER A C 1
ATOM 1554 O O . SER A 1 193 ? -19.537 -2.660 7.556 1.00 94.44 193 SER A O 1
ATOM 1556 N N . ARG A 1 194 ? -18.652 -0.640 7.933 1.00 93.00 194 ARG A N 1
ATOM 1557 C CA . ARG A 1 194 ? -19.905 0.128 7.815 1.00 93.00 194 ARG A CA 1
ATOM 1558 C C . ARG A 1 194 ? -20.146 0.684 6.406 1.00 93.00 194 ARG A C 1
ATOM 1560 O O . ARG A 1 194 ? -21.059 1.484 6.230 1.00 93.00 194 ARG A O 1
ATOM 1567 N N . GLY A 1 195 ? -19.303 0.345 5.431 1.00 93.00 195 GLY A N 1
ATOM 1568 C CA . GLY A 1 195 ? -19.380 0.883 4.071 1.00 93.00 195 GLY A CA 1
ATOM 1569 C C . GLY A 1 195 ? -18.867 2.320 3.923 1.00 93.00 195 GLY A C 1
ATOM 1570 O O . GLY A 1 195 ? -18.985 2.899 2.847 1.00 93.00 195 GLY A O 1
ATOM 1571 N N . ILE A 1 196 ? -18.280 2.915 4.968 1.00 93.44 196 ILE A N 1
ATOM 1572 C CA . ILE A 1 196 ? -17.719 4.270 4.894 1.00 93.44 196 ILE A CA 1
ATOM 1573 C C . ILE A 1 196 ? -16.370 4.203 4.187 1.00 93.44 196 ILE A C 1
ATOM 1575 O O . ILE A 1 196 ? -15.465 3.479 4.615 1.00 93.44 196 ILE A O 1
ATOM 1579 N N . VAL A 1 197 ? -16.237 5.006 3.135 1.00 94.94 197 VAL A N 1
ATOM 1580 C CA . VAL A 1 197 ? -15.039 5.079 2.302 1.00 94.94 197 VAL A CA 1
ATOM 1581 C C . VAL A 1 197 ? -14.116 6.184 2.800 1.00 94.94 197 VAL A C 1
ATOM 1583 O O . VAL A 1 197 ? -14.518 7.342 2.913 1.00 94.94 197 VAL A O 1
ATOM 1586 N N . PHE A 1 198 ? -12.860 5.828 3.035 1.00 95.56 198 PHE A N 1
ATOM 1587 C CA . PHE A 1 198 ? -11.753 6.713 3.363 1.00 95.56 198 PHE A CA 1
ATOM 1588 C C . PHE A 1 198 ? -10.720 6.680 2.243 1.00 95.56 198 PHE A C 1
ATOM 1590 O O . PHE A 1 198 ? -10.407 5.624 1.692 1.00 95.56 198 PHE A O 1
ATOM 1597 N N . ILE A 1 199 ? -10.165 7.845 1.946 1.00 96.12 199 ILE A N 1
ATOM 1598 C CA . ILE A 1 199 ? -9.086 8.029 0.989 1.00 96.12 199 ILE A CA 1
ATOM 1599 C C . ILE A 1 199 ? -7.829 8.381 1.765 1.00 96.12 199 ILE A C 1
ATOM 1601 O O . ILE A 1 199 ? -7.824 9.326 2.555 1.00 96.12 199 ILE A O 1
ATOM 1605 N N . LEU A 1 200 ? -6.768 7.620 1.529 1.00 97.00 200 LEU A N 1
ATOM 1606 C CA . LEU A 1 200 ? -5.428 7.915 2.008 1.00 97.00 200 LEU A CA 1
ATOM 1607 C C . LEU A 1 200 ? -4.574 8.232 0.781 1.00 97.00 200 LEU A C 1
ATOM 1609 O O . LEU A 1 200 ? -4.229 7.354 -0.004 1.00 97.00 200 LEU A O 1
ATOM 1613 N N . ASP A 1 201 ? -4.218 9.501 0.645 1.00 95.88 201 ASP A N 1
ATOM 1614 C CA . ASP A 1 201 ? -3.316 10.013 -0.377 1.00 95.88 201 ASP A CA 1
ATOM 1615 C C . ASP A 1 201 ? -2.116 10.677 0.321 1.00 95.88 201 ASP A C 1
ATOM 1617 O O . ASP A 1 201 ? -2.159 11.860 0.693 1.00 95.88 201 ASP A O 1
ATOM 1621 N N . PRO A 1 202 ? -1.056 9.891 0.585 1.00 95.19 202 PRO A N 1
ATOM 1622 C CA . PRO A 1 202 ? 0.205 10.378 1.137 1.00 95.19 202 PRO A CA 1
ATOM 1623 C C . PRO A 1 202 ? 0.795 11.574 0.377 1.00 95.19 202 PRO A C 1
ATOM 1625 O O . PRO A 1 202 ? 1.218 12.550 0.999 1.00 95.19 202 PRO A O 1
ATOM 1628 N N . THR A 1 203 ? 0.769 11.543 -0.957 1.00 93.06 203 THR A N 1
ATOM 1629 C CA . THR A 1 203 ? 1.413 12.552 -1.810 1.00 93.06 203 THR A CA 1
ATOM 1630 C C . THR A 1 203 ? 0.712 13.901 -1.718 1.00 93.06 203 THR A C 1
ATOM 1632 O O . THR A 1 203 ? 1.358 14.916 -1.467 1.00 93.06 203 THR A O 1
ATOM 1635 N N . ASN A 1 204 ? -0.620 13.926 -1.825 1.00 92.12 204 ASN A N 1
ATOM 1636 C CA . ASN A 1 204 ? -1.407 15.162 -1.710 1.00 92.12 204 ASN A CA 1
ATOM 1637 C C . ASN A 1 204 ? -1.777 15.516 -0.266 1.00 92.12 204 ASN A C 1
ATOM 1639 O O . ASN A 1 204 ? -2.616 16.393 -0.022 1.00 92.12 204 ASN A O 1
ATOM 1643 N N . LYS A 1 205 ? -1.169 14.820 0.698 1.00 93.06 205 LYS A N 1
ATOM 1644 C CA . LYS A 1 205 ? -1.388 14.965 2.136 1.00 93.06 205 LYS A CA 1
ATOM 1645 C C . LYS A 1 205 ? -2.863 14.867 2.557 1.00 93.06 205 LYS A C 1
ATOM 1647 O O . LYS A 1 205 ? -3.283 15.505 3.525 1.00 93.06 205 LYS A O 1
ATOM 1652 N N . TYR A 1 206 ? -3.655 14.076 1.841 1.00 92.69 206 TYR A N 1
ATOM 1653 C CA . TYR A 1 206 ? -5.085 13.926 2.085 1.00 92.69 206 TYR A CA 1
ATOM 1654 C C . TYR A 1 206 ? -5.374 12.604 2.807 1.00 92.69 206 TYR A C 1
ATOM 1656 O O . TYR A 1 206 ? -4.855 11.554 2.440 1.00 92.69 206 TYR A O 1
ATOM 1664 N N . LYS A 1 207 ? -6.164 12.673 3.882 1.00 93.25 207 LYS A N 1
ATOM 1665 C CA . LYS A 1 207 ? -6.593 11.517 4.682 1.00 93.25 207 LYS A CA 1
ATOM 1666 C C . LYS A 1 207 ? -7.974 11.790 5.263 1.00 93.25 207 LYS A C 1
ATOM 1668 O O . LYS A 1 207 ? -8.106 12.331 6.354 1.00 93.25 207 LYS A O 1
ATOM 1673 N N . ASP A 1 208 ? -9.017 11.505 4.512 1.00 93.06 208 ASP A N 1
ATOM 1674 C CA . ASP A 1 208 ? -10.367 11.739 5.016 1.00 93.06 208 ASP A CA 1
ATOM 1675 C C . ASP A 1 208 ? -11.377 10.854 4.295 1.00 93.06 208 ASP A C 1
ATOM 1677 O O . ASP A 1 208 ? -11.030 10.076 3.405 1.00 93.06 208 ASP A O 1
ATOM 1681 N N . ARG A 1 209 ? -12.635 10.947 4.702 1.00 92.88 209 ARG A N 1
ATOM 1682 C CA . ARG A 1 209 ? -13.747 10.304 4.026 1.00 92.88 209 ARG A CA 1
ATOM 1683 C C . ARG A 1 209 ? -13.891 10.830 2.607 1.00 92.88 209 ARG A C 1
ATOM 1685 O O . ARG A 1 209 ? -13.757 12.028 2.369 1.00 92.88 209 ARG A O 1
ATOM 1692 N N . LEU A 1 210 ? -14.269 9.942 1.691 1.00 92.06 210 LEU A N 1
ATOM 1693 C CA . LEU A 1 210 ? -14.563 10.297 0.302 1.00 92.06 210 LEU A CA 1
ATOM 1694 C C . LEU A 1 210 ? -15.619 11.410 0.205 1.00 92.06 210 LEU A C 1
ATOM 1696 O O . LEU A 1 210 ? -15.516 12.274 -0.654 1.00 92.06 210 LEU A O 1
ATOM 1700 N N . GLU A 1 211 ? -16.601 11.437 1.111 1.00 89.19 211 GLU A N 1
ATOM 1701 C CA . GLU A 1 211 ? -17.631 12.487 1.148 1.00 89.19 211 GLU A CA 1
ATOM 1702 C C . GLU A 1 211 ? -17.060 13.896 1.378 1.00 89.19 211 GLU A C 1
ATOM 1704 O O . GLU A 1 211 ? -17.609 14.870 0.868 1.00 89.19 211 GLU A O 1
ATOM 1709 N N . ASN A 1 212 ? -15.919 13.991 2.068 1.00 89.31 212 ASN A N 1
ATOM 1710 C CA . ASN A 1 212 ? -15.216 15.242 2.346 1.00 89.31 212 ASN A CA 1
ATOM 1711 C C . ASN A 1 212 ? -14.230 15.616 1.230 1.00 89.31 212 ASN A C 1
ATOM 1713 O O . ASN A 1 212 ? -13.593 16.673 1.290 1.00 89.31 212 ASN A O 1
ATOM 1717 N N . ALA A 1 213 ? -14.055 14.762 0.217 1.00 84.06 213 ALA A N 1
ATOM 1718 C CA . ALA A 1 213 ? -13.229 15.067 -0.940 1.00 84.06 213 ALA A CA 1
ATOM 1719 C C . ALA A 1 213 ? -13.949 16.118 -1.793 1.00 84.06 213 ALA A C 1
ATOM 1721 O O . ALA A 1 213 ? -14.664 15.805 -2.737 1.00 84.06 213 ALA A O 1
ATOM 1722 N N . SER A 1 214 ? -13.800 17.392 -1.424 1.00 63.34 214 SER A N 1
ATOM 1723 C CA . SER A 1 214 ? -14.367 18.500 -2.193 1.00 63.34 214 SER A CA 1
ATOM 1724 C C . SER A 1 214 ? -13.887 18.470 -3.650 1.00 63.34 214 SER A C 1
ATOM 1726 O O . SER A 1 214 ? -12.746 18.085 -3.925 1.00 63.34 214 SER A O 1
ATOM 1728 N N . ASN A 1 215 ? -14.693 19.027 -4.559 1.00 57.84 215 ASN A N 1
ATOM 1729 C CA . ASN A 1 215 ? -14.346 19.261 -5.971 1.00 57.84 215 ASN A CA 1
ATOM 1730 C C . ASN A 1 215 ? -13.084 20.134 -6.184 1.00 57.84 215 ASN A C 1
ATOM 1732 O O . ASN A 1 215 ? -12.703 20.390 -7.321 1.00 57.84 215 ASN A O 1
ATOM 1736 N N . LYS A 1 216 ? -12.439 20.621 -5.113 1.00 51.25 216 LYS A N 1
ATOM 1737 C CA . LYS A 1 216 ? -11.237 21.467 -5.151 1.00 51.25 216 LYS A CA 1
ATOM 1738 C C . LYS A 1 216 ? -9.924 20.674 -5.182 1.00 51.25 216 LYS A C 1
ATOM 1740 O O . LYS A 1 216 ? -8.855 21.280 -5.217 1.00 51.25 216 LYS A O 1
ATOM 1745 N N . LYS A 1 217 ? -9.962 19.338 -5.129 1.00 64.56 217 LYS A N 1
ATOM 1746 C CA . LYS A 1 217 ? -8.769 18.501 -5.336 1.00 64.56 217 LYS A CA 1
ATOM 1747 C C . LYS A 1 217 ? -8.643 18.139 -6.817 1.00 64.56 217 LYS A C 1
ATOM 1749 O O . LYS A 1 217 ? -9.657 17.885 -7.459 1.00 64.56 217 LYS A O 1
ATOM 1754 N N . PRO A 1 218 ? -7.417 18.103 -7.371 1.00 68.12 218 PRO A N 1
ATOM 1755 C CA . PRO A 1 218 ? -7.229 17.826 -8.791 1.00 68.12 218 PRO A CA 1
ATOM 1756 C C . PRO A 1 218 ? -7.732 16.429 -9.171 1.00 68.12 218 PRO A C 1
ATOM 1758 O O . PRO A 1 218 ? -8.240 16.252 -10.271 1.00 68.12 218 PRO A O 1
ATOM 1761 N N . TRP A 1 219 ? -7.631 15.458 -8.259 1.00 80.56 219 TRP A N 1
ATOM 1762 C CA . TRP A 1 219 ? -7.966 14.061 -8.517 1.00 80.56 219 TRP A CA 1
ATOM 1763 C C . TRP A 1 219 ? -9.405 13.724 -8.141 1.00 80.56 219 TRP A C 1
ATOM 1765 O O . TRP A 1 219 ? -9.866 14.003 -7.034 1.00 80.56 219 TRP A O 1
ATOM 1775 N N . ARG A 1 220 ? -10.101 13.055 -9.063 1.00 86.88 220 ARG A N 1
ATOM 1776 C CA . ARG A 1 220 ? -11.427 12.481 -8.825 1.00 86.88 220 ARG A CA 1
ATOM 1777 C C . ARG A 1 220 ? -11.264 11.123 -8.140 1.00 86.88 220 ARG A C 1
ATOM 1779 O O . ARG A 1 220 ? -11.035 10.128 -8.821 1.00 86.88 220 ARG A O 1
ATOM 1786 N N . TYR A 1 221 ? -11.356 11.101 -6.810 1.00 89.56 221 TYR A N 1
ATOM 1787 C CA . TYR A 1 221 ? -11.258 9.862 -6.021 1.00 89.56 221 TYR A CA 1
ATOM 1788 C C . TYR A 1 221 ? -12.493 8.956 -6.138 1.00 89.56 221 TYR A C 1
ATOM 1790 O O . TYR A 1 221 ? -12.427 7.776 -5.799 1.00 89.56 221 TYR A O 1
ATOM 1798 N N . GLU A 1 222 ? -13.624 9.507 -6.583 1.00 88.81 222 GLU A N 1
ATOM 1799 C CA . GLU A 1 222 ? -14.870 8.762 -6.757 1.00 88.81 222 GLU A CA 1
ATOM 1800 C C . GLU A 1 222 ? -14.741 7.701 -7.856 1.00 88.81 222 GLU A C 1
ATOM 1802 O O . GLU A 1 222 ? -14.285 7.971 -8.970 1.00 88.81 222 GLU A O 1
ATOM 1807 N N . ARG A 1 223 ? -15.234 6.501 -7.559 1.00 89.56 223 ARG A N 1
ATOM 1808 C CA . ARG A 1 223 ? -15.521 5.459 -8.542 1.00 89.56 223 ARG A CA 1
ATOM 1809 C C . ARG A 1 223 ? -16.916 5.685 -9.144 1.00 89.56 223 ARG A C 1
ATOM 1811 O O . ARG A 1 223 ? -17.772 6.289 -8.495 1.00 89.56 223 ARG A O 1
ATOM 1818 N N . PRO A 1 224 ? -17.207 5.147 -10.343 1.00 85.19 224 PRO A N 1
ATOM 1819 C CA . PRO A 1 224 ? -18.552 5.217 -10.922 1.00 85.19 224 PRO A CA 1
ATOM 1820 C C . PRO A 1 224 ? -19.661 4.705 -9.984 1.00 85.19 224 PRO A C 1
ATOM 1822 O O . PRO A 1 224 ? -20.721 5.321 -9.889 1.00 85.19 224 PRO A O 1
ATOM 1825 N N . SER A 1 225 ? -19.394 3.638 -9.223 1.00 82.50 225 SER A N 1
ATOM 1826 C CA . SER A 1 225 ? -20.338 3.036 -8.268 1.00 82.50 225 SER A CA 1
ATOM 1827 C C . SER A 1 225 ? -20.678 3.925 -7.061 1.00 82.50 225 SER A C 1
ATOM 1829 O O . SER A 1 225 ? -21.755 3.772 -6.477 1.00 82.50 225 SER A O 1
ATOM 1831 N N . ASP A 1 226 ? -19.829 4.900 -6.720 1.00 84.31 226 ASP A N 1
ATOM 1832 C CA . ASP A 1 226 ? -20.073 5.837 -5.611 1.00 84.31 226 ASP A CA 1
ATOM 1833 C C . ASP A 1 226 ? -21.221 6.806 -5.923 1.00 84.31 226 ASP A C 1
ATOM 1835 O O . ASP A 1 226 ? -21.920 7.288 -5.031 1.00 84.31 226 ASP A O 1
ATOM 1839 N N . ARG A 1 227 ? -21.456 7.067 -7.213 1.00 71.88 227 ARG A N 1
ATOM 1840 C CA . ARG A 1 227 ? -22.500 7.986 -7.684 1.00 71.88 227 ARG A CA 1
ATOM 1841 C C . ARG A 1 227 ? -23.894 7.376 -7.619 1.00 71.88 227 ARG A C 1
ATOM 1843 O O . ARG A 1 227 ? -24.867 8.107 -7.457 1.00 71.88 227 ARG A O 1
ATOM 1850 N N . ILE A 1 228 ? -23.986 6.051 -7.711 1.00 59.38 228 ILE A N 1
ATOM 1851 C CA . ILE A 1 228 ? -25.255 5.314 -7.668 1.00 59.38 228 ILE A CA 1
ATOM 1852 C C . ILE A 1 228 ? -25.856 5.386 -6.254 1.00 59.38 228 ILE A C 1
ATOM 1854 O O . ILE A 1 228 ? -27.051 5.619 -6.096 1.00 59.38 228 ILE A O 1
ATOM 1858 N N . HIS A 1 229 ? -25.016 5.318 -5.218 1.00 50.81 229 HIS A N 1
ATOM 1859 C CA . HIS A 1 229 ? -25.451 5.313 -3.818 1.00 50.81 229 HIS A CA 1
ATOM 1860 C C . HIS A 1 229 ? -25.883 6.691 -3.288 1.00 50.81 229 HIS A C 1
ATOM 1862 O O . HIS A 1 229 ? -26.630 6.764 -2.318 1.00 50.81 229 HIS A O 1
ATOM 1868 N N . ARG A 1 230 ? -25.486 7.794 -3.941 1.00 51.38 230 ARG A N 1
ATOM 1869 C CA . ARG A 1 230 ? -25.948 9.149 -3.581 1.00 51.38 230 ARG A CA 1
ATOM 1870 C C . ARG A 1 230 ? -27.384 9.451 -4.025 1.00 51.38 230 ARG A C 1
ATOM 1872 O O . ARG A 1 230 ? -27.973 10.397 -3.515 1.00 51.38 230 ARG A O 1
ATOM 1879 N N . LYS A 1 231 ? -27.953 8.674 -4.958 1.00 39.38 231 LYS A N 1
ATOM 1880 C CA . LYS A 1 231 ? -29.322 8.886 -5.469 1.00 39.38 231 LYS A CA 1
ATOM 1881 C C . LYS A 1 231 ? -30.426 8.277 -4.601 1.00 39.38 231 LYS A C 1
ATOM 1883 O O . LYS A 1 231 ? -31.592 8.519 -4.884 1.00 39.38 231 LYS A O 1
ATOM 1888 N N . SER A 1 232 ? -30.090 7.537 -3.545 1.00 35.72 232 SER A N 1
ATOM 1889 C CA . SER A 1 232 ? -31.064 7.166 -2.515 1.00 35.72 232 SER A CA 1
ATOM 1890 C C . SER A 1 232 ? -30.933 8.155 -1.359 1.00 35.72 232 SER A C 1
ATOM 1892 O O . SER A 1 232 ? -30.022 7.997 -0.543 1.00 35.72 232 SER A O 1
ATOM 1894 N N . PRO A 1 233 ? -31.769 9.209 -1.278 1.00 39.09 233 PRO A N 1
ATOM 1895 C CA . PRO A 1 233 ? -31.803 10.019 -0.075 1.00 39.09 233 PRO A CA 1
ATOM 1896 C C . PRO A 1 233 ? -32.116 9.081 1.086 1.00 39.09 233 PRO A C 1
ATOM 1898 O O . PRO A 1 233 ? -33.027 8.258 1.003 1.00 39.09 233 PRO A O 1
ATOM 1901 N N . HIS A 1 234 ? -31.331 9.189 2.155 1.00 40.28 234 HIS A N 1
ATOM 1902 C CA . HIS A 1 234 ? -31.656 8.584 3.432 1.00 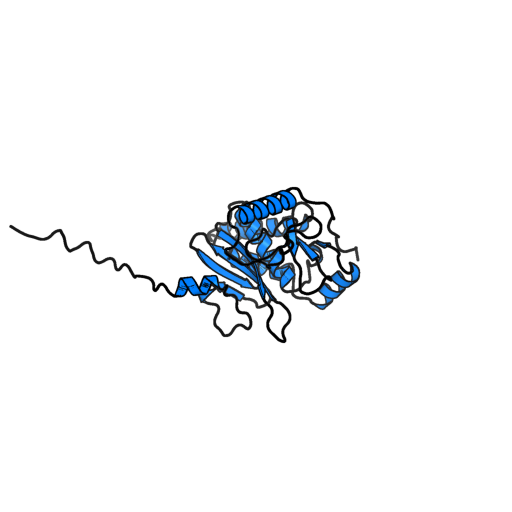40.28 234 HIS A CA 1
ATOM 1903 C C . HIS A 1 234 ? -33.137 8.831 3.728 1.00 40.28 234 HIS A C 1
ATOM 1905 O O . HIS A 1 234 ? -33.528 9.956 4.050 1.00 40.28 234 HIS A O 1
ATOM 1911 N N . ILE A 1 235 ? -33.949 7.775 3.650 1.00 40.31 235 ILE A N 1
ATOM 1912 C CA . ILE A 1 235 ? -35.200 7.713 4.387 1.00 40.31 235 ILE A CA 1
ATOM 1913 C C . ILE A 1 235 ? -34.759 7.854 5.838 1.00 40.31 235 ILE A C 1
ATOM 1915 O O . ILE A 1 235 ? -34.252 6.917 6.457 1.00 40.31 235 ILE A O 1
ATOM 1919 N N . LYS A 1 236 ? -34.860 9.076 6.363 1.00 36.16 236 LYS A N 1
ATOM 1920 C CA . LYS A 1 236 ? -34.877 9.302 7.796 1.00 36.16 236 LYS A CA 1
ATOM 1921 C C . LYS A 1 236 ? -36.112 8.550 8.276 1.00 36.16 236 LYS A C 1
ATOM 1923 O O . LYS A 1 236 ? -37.210 9.093 8.216 1.00 36.16 236 LYS A O 1
ATOM 1928 N N . LEU A 1 237 ? -35.946 7.300 8.709 1.00 37.69 237 LEU A N 1
ATOM 1929 C CA . LEU A 1 237 ? -36.900 6.687 9.620 1.00 37.69 237 LEU A CA 1
ATOM 1930 C C . LEU A 1 237 ? -36.848 7.542 10.884 1.00 37.69 237 LEU A C 1
ATOM 1932 O O . LEU A 1 237 ? -36.015 7.350 11.767 1.00 37.69 237 LEU A O 1
ATOM 1936 N N . THR A 1 238 ? -37.681 8.575 10.917 1.00 38.22 238 THR A N 1
ATOM 1937 C CA . THR A 1 238 ? -37.983 9.281 12.142 1.00 38.22 238 THR A CA 1
ATOM 1938 C C . THR A 1 238 ? -38.713 8.283 13.025 1.00 38.22 238 THR A C 1
ATOM 1940 O O . THR A 1 238 ? -39.754 7.731 12.674 1.00 38.22 238 THR A O 1
ATOM 1943 N N . THR A 1 239 ? -38.124 8.013 14.181 1.00 41.38 239 THR A N 1
ATOM 1944 C CA . THR A 1 239 ? -38.735 7.294 15.292 1.00 41.38 239 THR A CA 1
ATOM 1945 C C . THR A 1 239 ? -39.981 8.057 15.752 1.00 41.38 239 THR A C 1
ATOM 1947 O O . THR A 1 239 ? -39.926 8.850 16.686 1.00 41.38 239 THR A O 1
ATOM 1950 N N . ARG A 1 240 ? -41.106 7.884 15.053 1.00 40.56 240 ARG A N 1
ATOM 1951 C CA . ARG A 1 240 ? -42.408 8.464 15.418 1.00 40.56 240 ARG A CA 1
ATOM 1952 C C . ARG A 1 240 ? -43.591 7.545 15.102 1.00 40.56 240 ARG A C 1
ATOM 1954 O O . ARG A 1 240 ? -44.689 8.012 14.843 1.00 40.56 240 ARG A O 1
ATOM 1961 N N . ILE A 1 241 ? -43.389 6.230 15.189 1.00 46.47 241 ILE A N 1
ATOM 1962 C CA . ILE A 1 241 ? -44.487 5.250 15.218 1.00 46.47 241 ILE A CA 1
ATOM 1963 C C . ILE A 1 241 ? -44.246 4.282 16.381 1.00 46.47 241 ILE A C 1
ATOM 1965 O O . ILE A 1 241 ? -43.854 3.133 16.210 1.00 46.47 241 ILE A O 1
ATOM 1969 N N . ARG A 1 242 ? -44.413 4.785 17.606 1.00 39.09 242 ARG A N 1
ATOM 1970 C CA . ARG A 1 242 ? -44.641 3.950 18.802 1.00 39.09 242 ARG A CA 1
ATOM 1971 C C . ARG A 1 242 ? -45.576 4.604 19.830 1.00 39.09 242 ARG A C 1
ATOM 1973 O O . ARG A 1 242 ? -45.622 4.179 20.972 1.00 39.09 242 ARG A O 1
ATOM 1980 N N . GLN A 1 243 ? -46.345 5.613 19.411 1.00 42.50 243 GLN A N 1
ATOM 1981 C CA . GLN A 1 243 ? -47.363 6.291 20.230 1.00 42.50 243 GLN A CA 1
ATOM 1982 C C . GLN A 1 243 ? -48.709 6.427 19.495 1.00 42.50 243 GLN A C 1
ATOM 1984 O O . GLN A 1 243 ? -49.428 7.398 19.682 1.00 42.50 243 GLN A O 1
ATOM 1989 N N . LEU A 1 244 ? -49.058 5.459 18.643 1.00 42.81 244 LEU A N 1
ATOM 1990 C CA . LEU A 1 244 ? -50.356 5.444 17.951 1.00 42.81 244 LEU A CA 1
ATOM 1991 C C . LEU A 1 244 ? -51.186 4.173 18.190 1.00 42.81 244 LEU A C 1
ATOM 1993 O O . LEU A 1 244 ? -52.212 4.011 17.551 1.00 42.81 244 LEU A O 1
ATOM 1997 N N . PHE A 1 245 ? -50.798 3.301 19.133 1.00 45.88 245 PHE A N 1
ATOM 1998 C CA . PHE A 1 245 ? -51.566 2.078 19.433 1.00 45.88 245 PHE A CA 1
ATOM 1999 C C . PHE A 1 245 ? -51.649 1.678 20.916 1.00 45.88 245 PHE A C 1
ATOM 2001 O O . PHE A 1 245 ? -51.870 0.513 21.210 1.00 45.88 245 PHE A O 1
ATOM 2008 N N . LEU A 1 246 ? -51.521 2.616 21.861 1.00 47.12 246 LEU A N 1
ATOM 2009 C CA . LEU A 1 246 ? -51.897 2.376 23.266 1.00 47.12 246 LEU A CA 1
ATOM 2010 C C . LEU A 1 246 ? -52.455 3.656 23.902 1.00 47.12 246 LEU A C 1
ATOM 2012 O O . LEU A 1 246 ? -51.833 4.253 24.773 1.00 47.12 246 LEU A O 1
ATOM 2016 N N . ALA A 1 247 ? -53.610 4.100 23.414 1.00 46.50 247 ALA A N 1
ATOM 2017 C CA . ALA A 1 247 ? -54.525 4.958 24.163 1.00 46.50 247 ALA A CA 1
ATOM 2018 C C . ALA A 1 247 ? -55.893 4.932 23.472 1.00 46.50 247 ALA A C 1
ATOM 2020 O O . ALA A 1 247 ? -56.166 5.751 22.599 1.00 46.50 247 ALA A O 1
ATOM 2021 N N . GLN A 1 248 ? -56.751 3.992 23.861 1.00 36.25 248 GLN A N 1
ATOM 2022 C CA . GLN A 1 248 ? -58.185 4.256 23.890 1.00 36.25 248 GLN A CA 1
ATOM 2023 C C . GLN A 1 248 ? -58.715 3.872 25.276 1.00 36.25 248 GLN A C 1
ATOM 2025 O O . GLN A 1 248 ? -58.418 2.769 25.735 1.00 36.25 248 GLN A O 1
ATOM 2030 N N . PRO A 1 249 ? -59.429 4.784 25.958 1.00 53.75 249 PRO A N 1
ATOM 2031 C CA . PRO A 1 249 ? -60.104 4.505 27.213 1.00 53.75 249 PRO A CA 1
ATOM 2032 C C . PRO A 1 249 ? -61.559 4.093 26.956 1.00 53.75 249 PRO A C 1
ATOM 2034 O O . PRO A 1 249 ? -62.278 4.784 26.235 1.00 53.75 249 PRO A O 1
ATOM 2037 N N . SER A 1 250 ? -62.009 3.004 27.574 1.00 46.81 250 SER A N 1
ATOM 2038 C CA . SER A 1 250 ? -63.292 2.884 28.296 1.00 46.81 250 SER A CA 1
ATOM 2039 C C . SER A 1 250 ? -63.227 1.637 29.165 1.00 46.81 250 SER A C 1
ATOM 2041 O O . SER A 1 250 ? -62.907 0.567 28.603 1.00 46.81 250 SER A O 1
#

Sequence (250 aa):
MSEPPQADWEYTQDAKRYAEQQRAKQQLHPADGQQGAEVQEILFKGRHIIGRDTPINKGVYFVGGVDEATVVDDEKDRHLLLIYHQLLNWMRETQNQGSKYKTGILKKVWALAMKTIPYKEARTDQIVNKVGIDRKIYLSAFFGGGVCRHQALLAGYLLEKLINDDYLQGKVSVDRNSLPGKNGHAWVRYTNSRGIVFILDPTNKYKDRLENASNKKPWRYERPSDRIHRKSPHIKLTTRIRQLFLAQPS